Protein AF-A0A1I0Z1V3-F1 (afdb_monomer)

Sequence (328 aa):
MINKANCGGTPTQLGNVVVLRATGNGDYDKYIYKLGPVAAVQTLVIPDRASANDARLNSYIQNAAVIWIAAGDQSVYYAQWKGTLLENLIQQQIRNKNVPFGGTSAGLMMLGNFNYVGGATYSVTSAEALANPYNTYMNLQKDFWSANMPSVVLGSAPLPVLLNTVTDSHFNTRDRMGRTLAFMARNVADGWVSPAAATITNEHAIAVDEQTALLLETEPVTGDVQASIVTNPKVTGYAYFMNTVSPPMCDATSTVATKALDNSCSGTFTMTNTPVNRLTGTSIRSANLFDLSAWKATTNADTANFRSYSIDVNHRTLNSTGNGGSIY

Nearest PDB structures (foldseek):
  3en0-assembly1_B  TM=7.866E-01  e=4.097E-11  Synechocystis sp. PCC 6803
  7uqw-assembly1_A  TM=7.646E-01  e=3.213E-11  Synechocystis sp. PCC 6803
  3en0-assembly2_C-2  TM=7.755E-01  e=4.117E-10  Synechocystis sp. PCC 6803
  7uqv-assembly2_C  TM=7.593E-01  e=1.387E-09  Pseudobacteroides cellulosolvens ATCC 35603 = DSM 2933
  7uqv-assembly1_A  TM=7.298E-01  e=3.449E-09  Pseudobacteroides cellulosolvens ATCC 35603 = DSM 2933

Radius of gyration: 19.64 Å; Cα contacts (8 Å, |Δi|>4): 789; chains: 1; bounding box: 54×42×64 Å

Foldseek 3Di:
DKEDDPPPDDPPDFAEEEEEEQDDAVPCFVVVVVVDDHPGYDYDHQNAQVSLADPVVLVVLVRGLAYEYEDDQLLRLQHGNAQHPNLVSLLCCCVVVVRMYYYAASGNQQQAQKHQRFDPPDADALLRCQWPVPDPRVDMDRRRNVHPNPPPDLTDGSDPLRYLEGEHEQDVVRVNLNNQVSNQLCCCLVPSAPLDDQASRWRKYKYWHPQKDWYWYQDPPPRWIKIWMAGAAPDKIKMKIKTANDHKWADDPPPDPTHGDDPPRPTGIKGPFIKIKMFIHDNDRDPQIQGSRSRGTDPSHDPVGIDIWGWISDRSDIAIPPDVRDPD

Solvent-accessible surface area (backbone atoms only — not comparable to full-atom values): 17038 Å² total; per-residue (Å²): 60,33,40,50,50,84,74,83,71,81,77,92,64,65,41,26,38,36,36,39,30,52,65,88,75,54,78,60,32,72,56,56,57,70,77,50,92,54,65,44,56,45,60,46,73,41,69,35,53,66,60,22,51,40,75,72,51,52,69,59,57,76,57,36,49,28,43,35,31,42,60,71,60,32,37,54,51,49,71,26,32,40,71,27,54,48,47,39,52,52,47,47,37,32,73,77,64,45,35,24,40,34,17,37,52,30,24,30,18,62,51,20,12,29,24,65,32,40,42,95,89,48,72,67,44,18,69,54,24,26,48,28,55,80,41,96,43,64,36,70,46,38,56,59,56,34,45,98,52,68,92,81,58,83,53,24,30,76,44,81,79,28,42,51,15,34,31,46,48,45,21,70,91,63,52,35,64,48,27,50,55,29,49,49,37,43,43,42,45,74,65,68,34,54,55,55,71,93,46,78,55,18,39,31,35,43,33,29,21,62,70,34,36,42,40,34,37,60,41,90,85,82,63,43,36,34,34,31,36,37,21,43,81,98,44,85,26,40,37,38,43,34,40,52,69,52,72,34,26,29,57,50,83,92,76,51,78,84,40,70,33,53,91,84,53,89,39,29,44,32,38,63,66,28,43,37,39,37,40,48,29,43,74,49,91,42,69,44,34,35,30,54,64,69,71,38,76,39,96,66,36,48,71,89,44,45,48,76,33,30,38,28,38,51,83,59,39,82,48,31,72,25,79,95,46,38,85,120

pLDDT: mean 86.43, std 13.84, range [38.59, 98.56]

Mean predicted aligned error: 6.54 Å

Structure (mmCIF, N/CA/C/O backbone):
data_AF-A0A1I0Z1V3-F1
#
_entry.id   AF-A0A1I0Z1V3-F1
#
loop_
_atom_site.group_PDB
_atom_site.id
_atom_site.type_symbol
_atom_site.label_atom_id
_atom_site.label_alt_id
_atom_site.label_comp_id
_atom_site.label_asym_id
_atom_site.label_entity_id
_atom_site.label_seq_id
_atom_site.pdbx_PDB_ins_code
_atom_site.Cartn_x
_atom_site.Cartn_y
_atom_site.Cartn_z
_atom_site.occupancy
_atom_site.B_iso_or_equiv
_atom_site.auth_seq_id
_atom_site.auth_comp_id
_atom_site.auth_asym_id
_atom_site.auth_atom_id
_atom_site.pdbx_PDB_model_num
ATOM 1 N N . MET A 1 1 ? 0.145 0.059 7.896 1.00 76.69 1 MET A N 1
ATOM 2 C CA . MET A 1 1 ? -0.054 1.525 7.839 1.00 76.69 1 MET A CA 1
ATOM 3 C C . MET A 1 1 ? -1.372 1.843 8.521 1.00 76.69 1 MET A C 1
ATOM 5 O O . MET A 1 1 ? -2.281 1.028 8.407 1.00 76.69 1 MET A O 1
ATOM 9 N N . ILE A 1 2 ? -1.475 2.960 9.238 1.00 85.12 2 ILE A N 1
ATOM 10 C CA . ILE A 1 2 ? -2.717 3.411 9.882 1.00 85.12 2 ILE A CA 1
ATOM 11 C C . ILE A 1 2 ? -2.774 4.933 9.934 1.00 85.12 2 ILE A C 1
ATOM 13 O O . ILE A 1 2 ? -1.786 5.561 10.298 1.00 85.12 2 ILE A O 1
ATOM 17 N N . ASN A 1 3 ? -3.923 5.513 9.596 1.00 76.06 3 ASN A N 1
ATOM 18 C CA . ASN A 1 3 ? -4.236 6.891 9.949 1.00 76.06 3 ASN A CA 1
ATOM 19 C C . ASN A 1 3 ? -4.709 6.951 11.398 1.00 76.06 3 ASN A C 1
ATOM 21 O O . ASN A 1 3 ? -5.557 6.161 11.814 1.00 76.06 3 ASN A O 1
ATOM 25 N N . LYS A 1 4 ? -4.158 7.889 12.153 1.00 60.94 4 LYS A N 1
ATOM 26 C CA . LYS A 1 4 ? -4.524 8.181 13.526 1.00 60.94 4 LYS A CA 1
ATOM 27 C C . LYS A 1 4 ? -5.398 9.435 13.571 1.00 60.94 4 LYS A C 1
ATOM 29 O O . LYS A 1 4 ? -5.017 10.501 13.103 1.00 60.94 4 LYS A O 1
ATOM 34 N N . ALA A 1 5 ? -6.527 9.327 14.257 1.00 58.38 5 ALA A N 1
ATOM 35 C CA . ALA A 1 5 ? -7.314 10.484 14.657 1.00 58.38 5 ALA A CA 1
ATOM 36 C C . ALA A 1 5 ? -6.592 11.289 15.745 1.00 58.38 5 ALA A C 1
ATOM 38 O O . ALA A 1 5 ? -6.064 10.713 16.704 1.00 58.38 5 ALA A O 1
ATOM 39 N N . ASN A 1 6 ? -6.640 12.618 15.663 1.00 52.75 6 ASN A N 1
ATOM 40 C CA . ASN A 1 6 ? -6.290 13.474 16.794 1.00 52.75 6 ASN A CA 1
ATOM 41 C C . ASN A 1 6 ? -7.372 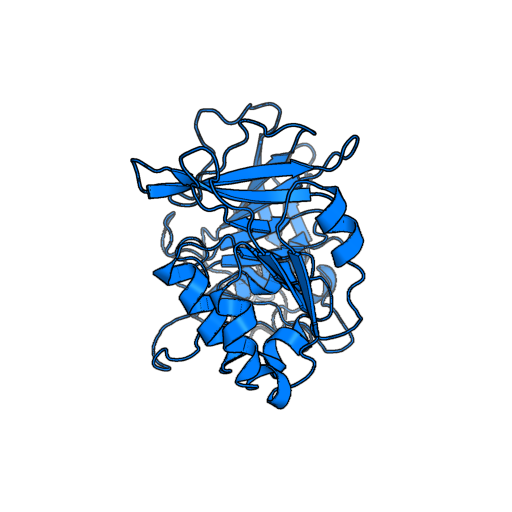13.374 17.872 1.00 52.75 6 ASN A C 1
ATOM 43 O O . ASN A 1 6 ? -8.282 14.196 17.948 1.00 52.75 6 ASN A O 1
ATOM 47 N N . CYS A 1 7 ? -7.267 12.365 18.731 1.00 46.28 7 CYS A N 1
ATOM 48 C CA . CYS A 1 7 ? -8.011 12.329 19.982 1.00 46.28 7 CYS A CA 1
ATOM 49 C C . CYS A 1 7 ? -7.360 13.327 20.952 1.00 46.28 7 CYS A C 1
ATOM 51 O O . CYS A 1 7 ? -6.519 12.954 21.767 1.00 46.28 7 CYS A O 1
ATOM 53 N N . GLY A 1 8 ? -7.683 14.615 20.818 1.00 38.59 8 GLY A N 1
ATOM 54 C CA . GLY A 1 8 ? -7.327 15.616 21.820 1.00 38.59 8 GLY A CA 1
ATOM 55 C C . GLY A 1 8 ? -8.105 15.365 23.116 1.00 38.59 8 GLY A C 1
ATOM 56 O O . GLY A 1 8 ? -9.332 15.326 23.091 1.00 38.59 8 GLY A O 1
ATOM 57 N N . GLY A 1 9 ? -7.399 15.198 24.239 1.00 46.84 9 GLY A N 1
ATOM 58 C CA . GLY A 1 9 ? -7.979 15.036 25.580 1.00 46.84 9 GLY A CA 1
ATOM 59 C C . GLY A 1 9 ? -7.825 13.636 26.190 1.00 46.84 9 GLY A C 1
ATOM 60 O O . GLY A 1 9 ? -7.466 12.671 25.518 1.00 46.84 9 GLY A O 1
ATOM 61 N N . THR A 1 10 ? -8.084 13.523 27.495 1.00 49.56 10 THR A N 1
ATOM 62 C CA . THR A 1 10 ? -8.172 12.232 28.194 1.00 49.56 10 THR A CA 1
ATOM 63 C C . THR A 1 10 ? -9.423 11.501 27.700 1.00 49.56 10 THR A C 1
ATOM 65 O O . THR A 1 10 ? -10.513 12.060 27.839 1.00 49.56 10 THR A O 1
ATOM 68 N N . PRO A 1 11 ? -9.323 10.280 27.139 1.00 55.69 11 PRO A N 1
ATOM 69 C CA . PRO A 1 11 ? -10.505 9.535 26.722 1.00 55.69 11 PRO A CA 1
ATOM 70 C C . PRO A 1 11 ? -11.423 9.321 27.929 1.00 55.69 11 PRO A C 1
ATOM 72 O O . PRO A 1 11 ? -11.042 8.661 28.893 1.00 55.69 11 PRO A O 1
ATOM 75 N N . THR A 1 12 ? -12.630 9.881 27.891 1.00 60.38 12 THR A N 1
ATOM 76 C CA . THR A 1 12 ? -13.652 9.651 28.926 1.00 60.38 12 THR A CA 1
ATOM 77 C C . THR A 1 12 ? -14.325 8.284 28.769 1.00 60.38 12 THR A C 1
ATOM 79 O O . THR A 1 12 ? -15.025 7.839 29.676 1.00 60.38 12 THR A O 1
ATOM 82 N N . GLN A 1 13 ? -14.090 7.595 27.643 1.00 71.44 13 GLN A N 1
ATOM 83 C CA . GLN A 1 13 ? -14.628 6.275 27.329 1.00 71.44 13 GLN A CA 1
ATOM 84 C C . GLN A 1 13 ? -13.652 5.475 26.450 1.00 71.44 13 GLN A C 1
ATOM 86 O O . GLN A 1 13 ? -13.013 6.025 25.551 1.00 71.44 13 GLN A O 1
ATOM 91 N N . LEU A 1 14 ? -13.541 4.167 26.706 1.00 84.31 14 LEU A N 1
ATOM 92 C CA . LEU A 1 14 ? -12.753 3.253 25.877 1.00 84.31 14 LEU A CA 1
ATOM 93 C C . LEU A 1 14 ? -13.471 2.956 24.551 1.00 84.31 14 LEU A C 1
ATOM 95 O O . LEU A 1 14 ? -14.698 2.897 24.497 1.00 84.31 14 LEU A O 1
ATOM 99 N N . GLY A 1 15 ? -12.699 2.747 23.486 1.00 87.94 15 GLY A N 1
ATOM 100 C CA . GLY A 1 15 ? -13.215 2.498 22.140 1.00 87.94 15 GLY A CA 1
ATOM 101 C C . GLY A 1 15 ? -13.226 1.021 21.736 1.00 87.94 15 GLY A C 1
ATOM 102 O O . GLY A 1 15 ? -12.457 0.223 22.275 1.00 87.94 15 GLY A O 1
ATOM 103 N N . ASN A 1 16 ? -14.068 0.661 20.762 1.00 94.00 16 ASN A N 1
ATOM 104 C CA . ASN A 1 16 ? -14.076 -0.673 20.152 1.00 94.00 16 ASN A CA 1
ATOM 105 C C . ASN A 1 16 ? -13.077 -0.747 18.992 1.00 94.00 16 ASN A C 1
ATOM 107 O O . ASN A 1 16 ? -13.099 0.110 18.106 1.00 94.00 16 ASN A O 1
ATOM 111 N N . VAL A 1 17 ? -12.250 -1.789 18.948 1.00 96.19 17 VAL A N 1
ATOM 112 C CA . VAL A 1 17 ? -11.410 -2.090 17.782 1.00 96.19 17 VAL A CA 1
ATOM 113 C C . VAL A 1 17 ? -12.114 -3.134 16.926 1.00 96.19 17 VAL A C 1
ATOM 115 O O . VAL A 1 17 ? -12.390 -4.237 17.395 1.00 96.19 17 VAL A O 1
ATOM 118 N N . VAL A 1 18 ? -12.388 -2.799 15.667 1.00 97.81 18 VAL A N 1
ATOM 119 C CA . VAL A 1 18 ? -12.975 -3.731 14.702 1.00 97.81 18 VAL A CA 1
ATOM 120 C C . VAL A 1 18 ? -11.901 -4.196 13.727 1.00 97.81 18 VAL A C 1
ATOM 122 O O . VAL A 1 18 ? -11.302 -3.391 13.013 1.00 97.81 18 VAL A O 1
ATOM 125 N N . VAL A 1 19 ? -11.673 -5.506 13.687 1.00 98.12 19 VAL A N 1
ATOM 126 C CA . VAL A 1 19 ? -10.753 -6.154 12.749 1.00 98.12 19 VAL A CA 1
ATOM 127 C C . VAL A 1 19 ? -11.562 -6.771 11.614 1.00 98.12 19 VAL A C 1
ATOM 129 O O . VAL A 1 19 ? -12.449 -7.586 11.845 1.00 98.12 19 VAL A O 1
ATOM 132 N N . LEU A 1 20 ? -11.254 -6.403 10.376 1.00 98.38 20 LEU A N 1
ATOM 133 C CA . LEU A 1 20 ? -11.912 -6.902 9.174 1.00 98.38 20 LEU A CA 1
ATOM 134 C C . LEU A 1 20 ? -11.030 -7.941 8.491 1.00 98.38 20 LEU A C 1
ATOM 136 O O . LEU A 1 20 ? -9.841 -7.701 8.256 1.00 98.38 20 LEU A O 1
ATOM 140 N N . ARG A 1 21 ? -11.616 -9.092 8.158 1.00 97.06 21 ARG A N 1
ATOM 141 C CA . ARG A 1 21 ? -10.940 -10.201 7.473 1.00 97.06 21 ARG A CA 1
ATOM 142 C C . ARG A 1 21 ? -11.878 -10.839 6.464 1.00 97.06 21 ARG A C 1
ATOM 144 O O . ARG A 1 21 ? -13.079 -10.853 6.682 1.00 97.06 21 ARG A O 1
ATOM 151 N N . ALA A 1 22 ? -11.342 -11.422 5.401 1.00 95.00 22 ALA A N 1
ATOM 152 C CA . ALA A 1 22 ? -12.128 -12.225 4.461 1.00 95.00 22 ALA A CA 1
ATOM 153 C C . ALA A 1 22 ? -12.116 -13.705 4.852 1.00 95.00 22 ALA A C 1
ATOM 155 O O . ALA A 1 22 ? -13.067 -14.433 4.604 1.00 95.00 22 ALA A O 1
ATOM 156 N N . THR A 1 23 ? -11.041 -14.152 5.496 1.00 91.50 23 THR A N 1
ATOM 157 C CA . THR A 1 23 ? -10.845 -15.538 5.916 1.00 91.50 23 THR A CA 1
ATOM 158 C C . THR A 1 23 ? -10.225 -15.595 7.311 1.00 91.50 23 THR A C 1
ATOM 160 O O . THR A 1 23 ? -9.749 -14.589 7.852 1.00 91.50 23 THR A O 1
ATOM 163 N N . GLY A 1 24 ? -10.216 -16.792 7.896 1.00 90.25 24 GLY A N 1
ATOM 164 C CA . GLY A 1 24 ? -9.670 -17.037 9.227 1.00 90.25 24 GLY A CA 1
ATOM 165 C C . GLY A 1 24 ? -10.687 -16.773 10.336 1.00 90.25 24 GLY A C 1
ATOM 166 O O . GLY A 1 24 ? -11.872 -17.058 10.190 1.00 90.25 24 GLY A O 1
ATOM 167 N N . ASN A 1 25 ? -10.197 -16.280 11.470 1.00 90.81 25 ASN A N 1
ATOM 168 C CA . ASN A 1 25 ? -10.923 -16.163 12.736 1.00 90.81 25 ASN A CA 1
ATOM 169 C C . ASN A 1 25 ? -10.456 -14.905 13.521 1.00 90.81 25 ASN A C 1
ATOM 171 O O . ASN A 1 25 ? -9.695 -14.074 13.006 1.00 90.81 25 ASN A O 1
ATOM 175 N N . GLY A 1 26 ? -10.860 -14.803 14.791 1.00 90.56 26 GLY A N 1
ATOM 176 C CA . GLY A 1 26 ? -10.499 -13.724 15.719 1.00 90.56 26 GLY A CA 1
ATOM 177 C C . GLY A 1 26 ? -9.099 -13.781 16.344 1.00 90.56 26 GLY A C 1
ATOM 178 O O . GLY A 1 26 ? -8.918 -13.275 17.447 1.00 90.56 26 GLY A O 1
ATOM 179 N N . ASP A 1 27 ? -8.092 -14.373 15.690 1.00 90.25 27 ASP A N 1
ATOM 180 C CA . ASP A 1 27 ? -6.735 -14.512 16.260 1.00 90.25 27 ASP A CA 1
ATOM 181 C C . ASP A 1 27 ? -6.078 -13.174 16.673 1.00 90.25 27 ASP A C 1
ATOM 183 O O . ASP A 1 27 ? -5.215 -13.146 17.554 1.00 90.25 27 ASP A O 1
ATOM 187 N N . TYR A 1 28 ? -6.497 -12.050 16.077 1.00 88.94 28 TYR A N 1
ATOM 188 C CA . TYR A 1 28 ? -6.025 -10.715 16.459 1.00 88.94 28 TYR A CA 1
ATOM 189 C C . TYR A 1 28 ? -6.580 -10.249 17.811 1.00 88.94 28 TYR A C 1
ATOM 191 O O . TYR A 1 28 ? -5.913 -9.475 18.501 1.00 88.94 28 TYR A O 1
ATOM 199 N N . ASP A 1 29 ? -7.764 -10.718 18.212 1.00 93.94 29 ASP A N 1
ATOM 200 C CA . ASP A 1 29 ? -8.558 -10.106 19.280 1.00 93.94 29 ASP A CA 1
ATOM 201 C C . ASP A 1 29 ? -7.812 -10.148 20.617 1.00 93.94 29 ASP A C 1
ATOM 203 O O . ASP A 1 29 ? -7.601 -9.121 21.264 1.00 93.94 29 ASP A O 1
ATOM 207 N N . LYS A 1 30 ? -7.302 -11.330 20.989 1.00 94.25 30 LYS A N 1
ATOM 208 C CA . LYS A 1 30 ? -6.541 -11.529 22.233 1.00 94.25 30 LYS A CA 1
ATOM 209 C C . LYS A 1 30 ? -5.232 -10.745 22.253 1.00 94.25 30 LYS A C 1
ATOM 211 O O . LYS A 1 30 ? -4.788 -10.341 23.326 1.00 94.25 30 LYS A O 1
ATOM 216 N N . TYR A 1 31 ? -4.579 -10.591 21.104 1.00 92.31 31 TYR A N 1
ATOM 217 C CA . TYR A 1 31 ? -3.335 -9.836 21.009 1.00 92.31 31 TYR A CA 1
ATOM 218 C C . TYR A 1 31 ? -3.603 -8.340 21.182 1.00 92.31 31 TYR A C 1
ATOM 220 O O . TYR A 1 31 ? -3.023 -7.729 22.075 1.00 92.31 31 TYR A O 1
ATOM 228 N N . ILE A 1 32 ? -4.535 -7.777 20.407 1.00 92.25 32 ILE A N 1
ATOM 229 C CA . ILE A 1 32 ? -4.885 -6.350 20.451 1.00 92.25 32 ILE A CA 1
ATOM 230 C C . ILE A 1 32 ? -5.406 -5.959 21.835 1.00 92.25 32 ILE A C 1
ATOM 232 O O . ILE A 1 32 ? -4.972 -4.947 22.379 1.00 92.25 32 ILE A O 1
ATOM 236 N N . TYR A 1 33 ? -6.263 -6.783 22.444 1.00 91.44 33 TYR A N 1
ATOM 237 C CA . TYR A 1 33 ? -6.816 -6.513 23.775 1.00 91.44 33 TYR A CA 1
ATOM 238 C C . TYR A 1 33 ? -5.732 -6.389 24.862 1.00 91.44 33 TYR A C 1
ATOM 240 O O . TYR A 1 33 ? -5.934 -5.733 25.878 1.00 91.44 33 TYR A O 1
ATOM 248 N N . LYS A 1 34 ? -4.554 -6.995 24.657 1.00 93.25 34 LYS A N 1
ATOM 249 C CA . LYS A 1 34 ? -3.416 -6.900 25.585 1.00 93.25 34 LYS A CA 1
ATOM 250 C C . LYS A 1 34 ? -2.524 -5.679 25.354 1.00 93.25 34 LYS A C 1
ATOM 252 O O . LYS A 1 34 ? -1.686 -5.403 26.207 1.00 93.25 34 LYS A O 1
ATOM 257 N N . LEU A 1 35 ? -2.653 -4.982 24.223 1.00 87.69 35 LEU A N 1
ATOM 258 C CA . LEU A 1 35 ? -1.788 -3.845 23.883 1.00 87.69 35 LEU A CA 1
ATOM 259 C C . LEU A 1 35 ? -2.136 -2.575 24.665 1.00 87.69 35 LEU A C 1
ATOM 261 O O . LEU A 1 35 ? -1.286 -1.699 24.810 1.00 87.69 35 LEU A O 1
ATOM 265 N N . GLY A 1 36 ? -3.367 -2.458 25.158 1.00 85.50 36 GLY A N 1
ATOM 266 C CA . GLY A 1 36 ? -3.818 -1.291 25.902 1.00 85.50 36 GLY A CA 1
ATOM 267 C C . GLY A 1 36 ? -5.311 -1.337 26.216 1.00 85.50 36 GLY A C 1
ATOM 268 O O . GLY A 1 36 ? -6.006 -2.257 25.784 1.00 85.50 36 GLY A O 1
ATOM 269 N N . PRO A 1 37 ? -5.816 -0.354 26.978 1.00 87.31 37 PRO A N 1
ATOM 270 C CA . PRO A 1 37 ? -7.212 -0.325 27.381 1.00 87.31 37 PRO A CA 1
ATOM 271 C C . PRO A 1 37 ? -8.113 -0.043 26.170 1.00 87.31 37 PRO A C 1
ATOM 273 O O . PRO A 1 37 ? -8.042 1.016 25.547 1.00 87.31 37 PRO A O 1
ATOM 276 N N . VAL A 1 38 ? -8.979 -1.001 25.855 1.00 90.69 38 VAL A N 1
ATOM 277 C CA . VAL A 1 38 ? -10.021 -0.928 24.821 1.00 90.69 38 VAL A CA 1
ATOM 278 C C . VAL A 1 38 ? -11.335 -1.427 25.420 1.00 90.69 38 VAL A C 1
ATOM 280 O O . VAL A 1 38 ? -11.317 -2.216 26.362 1.00 90.69 38 VAL A O 1
ATOM 283 N N . ALA A 1 39 ? -12.477 -0.970 24.903 1.00 92.81 39 ALA A N 1
ATOM 284 C CA . ALA A 1 39 ? -13.780 -1.441 25.381 1.00 92.81 39 ALA A CA 1
ATOM 285 C C . ALA A 1 39 ? -14.043 -2.878 24.916 1.00 92.81 39 ALA A C 1
ATOM 287 O O . ALA A 1 39 ? -14.490 -3.720 25.689 1.00 92.81 39 ALA A O 1
ATOM 288 N N . ALA A 1 40 ? -13.725 -3.154 23.651 1.00 93.62 40 ALA A N 1
ATOM 289 C CA . ALA A 1 40 ? -13.800 -4.473 23.048 1.00 93.62 40 ALA A CA 1
ATOM 290 C C . ALA A 1 40 ? -12.864 -4.559 21.838 1.00 93.62 40 ALA A C 1
ATOM 292 O O . ALA A 1 40 ? -12.518 -3.545 21.224 1.00 93.62 40 ALA A O 1
ATOM 293 N N . VAL A 1 41 ? -12.506 -5.786 21.465 1.00 96.06 41 VAL A N 1
ATOM 294 C CA . VAL A 1 41 ? -11.952 -6.102 20.146 1.00 96.06 41 VAL A CA 1
ATOM 295 C C . VAL A 1 41 ? -12.868 -7.126 19.503 1.00 96.06 41 VAL A C 1
ATOM 297 O O . VAL A 1 41 ? -13.209 -8.119 20.141 1.00 96.06 41 VAL A O 1
ATOM 300 N N . GLN A 1 42 ? -13.280 -6.869 18.267 1.00 95.44 42 GLN A N 1
ATOM 301 C CA . GLN A 1 42 ? -14.155 -7.759 17.518 1.00 95.44 42 GLN A CA 1
ATOM 302 C C . GLN A 1 42 ? -13.593 -7.971 16.120 1.00 95.44 42 GLN A C 1
ATOM 304 O O . GLN A 1 42 ? -13.504 -7.030 15.328 1.00 95.44 42 GLN A O 1
ATOM 309 N N . THR A 1 43 ? -13.298 -9.221 15.785 1.00 97.62 43 THR A N 1
ATOM 310 C CA . THR A 1 43 ? -13.074 -9.605 14.394 1.00 97.62 43 THR A CA 1
ATOM 311 C C . THR A 1 43 ? -14.399 -9.879 13.679 1.00 97.62 43 THR A C 1
ATOM 313 O O . THR A 1 43 ? -15.246 -10.618 14.184 1.00 97.62 43 THR A O 1
ATOM 316 N N . LEU A 1 44 ? -14.558 -9.313 12.481 1.00 97.88 44 LEU A N 1
ATOM 317 C CA . LEU A 1 44 ? -15.613 -9.625 11.520 1.00 97.88 44 LEU A CA 1
ATOM 318 C C . LEU A 1 44 ? -14.990 -10.368 10.333 1.00 97.88 44 LEU A C 1
ATOM 320 O O . LEU A 1 44 ? -14.112 -9.833 9.650 1.00 97.88 44 LEU A O 1
ATOM 324 N N . VAL A 1 45 ? -15.446 -11.599 10.093 1.00 97.56 45 VAL A N 1
ATOM 325 C CA . VAL A 1 45 ? -15.046 -12.403 8.929 1.00 97.56 45 VAL A CA 1
ATOM 326 C C . VAL A 1 45 ? -16.109 -12.245 7.846 1.00 97.56 45 VAL A C 1
ATOM 328 O O . VAL A 1 45 ? -17.264 -12.607 8.051 1.00 97.56 45 VAL A O 1
ATOM 331 N N . ILE A 1 46 ? -15.713 -11.672 6.715 1.00 98.00 46 ILE A N 1
ATOM 332 C CA . ILE A 1 46 ? -16.583 -11.216 5.630 1.00 98.00 46 ILE A CA 1
ATOM 333 C C . ILE A 1 46 ? -16.076 -11.842 4.319 1.00 98.00 46 ILE A C 1
ATOM 335 O O . ILE A 1 46 ? -15.347 -11.189 3.564 1.00 98.00 46 ILE A O 1
ATOM 339 N N . PRO A 1 47 ? -16.367 -13.135 4.086 1.00 96.81 47 PRO A N 1
ATOM 340 C CA . PRO A 1 47 ? -15.775 -13.906 2.993 1.00 96.81 47 PRO A CA 1
ATOM 341 C C . PRO A 1 47 ? -16.383 -13.621 1.621 1.00 96.81 47 PRO A C 1
ATOM 343 O O . PRO A 1 47 ? -15.788 -13.994 0.613 1.00 96.81 47 PRO A O 1
ATOM 346 N N . ASP A 1 48 ? -17.564 -13.007 1.563 1.00 98.00 48 ASP A N 1
ATOM 347 C CA . ASP A 1 48 ? -18.339 -12.894 0.331 1.00 98.00 48 ASP A CA 1
ATOM 348 C C . ASP A 1 48 ? -19.152 -11.594 0.250 1.00 98.00 48 ASP A C 1
ATOM 350 O O . ASP A 1 48 ? -19.328 -10.860 1.226 1.00 98.00 48 ASP A O 1
ATOM 354 N N . ARG A 1 49 ? -19.683 -11.299 -0.941 1.00 97.75 49 ARG A N 1
ATOM 355 C CA . ARG A 1 49 ? -20.536 -10.121 -1.159 1.00 97.75 49 ARG A CA 1
ATOM 356 C C . ARG A 1 49 ? -21.808 -10.119 -0.308 1.00 97.75 49 ARG A C 1
ATOM 358 O O . ARG A 1 49 ? -22.328 -9.039 -0.035 1.00 97.75 49 ARG A O 1
ATOM 365 N N . ALA A 1 50 ? -22.347 -11.281 0.067 1.00 98.44 50 ALA A N 1
ATOM 366 C CA . ALA A 1 50 ? -23.579 -11.358 0.851 1.00 98.44 50 ALA A CA 1
ATOM 367 C C . ALA A 1 50 ? -23.333 -10.862 2.282 1.00 98.44 50 ALA A C 1
ATOM 369 O O . ALA A 1 50 ? -24.009 -9.946 2.745 1.00 98.44 50 ALA A O 1
ATOM 370 N N . SER A 1 51 ? -22.297 -11.388 2.934 1.00 98.12 51 SER A N 1
ATOM 371 C CA . SER A 1 51 ? -21.816 -10.931 4.238 1.00 98.12 51 SER A CA 1
ATOM 372 C C . SER A 1 51 ? -21.341 -9.477 4.206 1.00 98.12 51 SER A C 1
ATOM 374 O O . SER A 1 51 ? -21.633 -8.733 5.137 1.00 98.12 51 SER A O 1
ATOM 376 N N . ALA A 1 52 ? -20.699 -9.023 3.122 1.00 98.19 52 ALA A N 1
ATOM 377 C CA . ALA A 1 52 ? -20.295 -7.622 2.953 1.00 98.19 52 ALA A CA 1
ATOM 378 C C . ALA A 1 52 ? -21.480 -6.645 2.782 1.00 98.19 52 ALA A C 1
ATOM 380 O O . ALA A 1 52 ? -21.310 -5.435 2.936 1.00 98.19 52 ALA A O 1
ATOM 381 N N . ASN A 1 53 ? -22.680 -7.155 2.487 1.00 98.25 53 ASN A N 1
ATOM 382 C CA . ASN A 1 53 ? -23.928 -6.388 2.418 1.00 98.25 53 ASN A CA 1
ATOM 383 C C . ASN A 1 53 ? -24.881 -6.659 3.591 1.00 98.25 53 ASN A C 1
ATOM 385 O O . ASN A 1 53 ? -26.014 -6.177 3.587 1.00 98.25 53 ASN A O 1
ATOM 389 N N . ASP A 1 54 ? -24.444 -7.404 4.606 1.00 98.31 54 ASP A N 1
ATOM 390 C CA . ASP A 1 54 ? -25.271 -7.697 5.768 1.00 98.31 54 ASP A CA 1
ATOM 391 C C . ASP A 1 54 ? -25.518 -6.425 6.593 1.00 98.31 54 ASP A C 1
ATOM 393 O O . ASP A 1 54 ? -24.586 -5.773 7.072 1.00 98.31 54 ASP A O 1
ATOM 397 N N . ALA A 1 55 ? -26.791 -6.084 6.806 1.00 97.69 55 ALA A N 1
ATOM 398 C CA . ALA A 1 55 ? -27.196 -4.899 7.560 1.00 97.69 55 ALA A CA 1
ATOM 399 C C . ALA A 1 55 ? -26.667 -4.887 9.007 1.00 97.69 55 ALA A C 1
ATOM 401 O O . ALA A 1 55 ? -26.495 -3.814 9.591 1.00 97.69 55 ALA A O 1
ATOM 402 N N . ARG A 1 56 ? -26.351 -6.056 9.584 1.00 96.19 56 ARG A N 1
ATOM 403 C CA . ARG A 1 56 ? -25.748 -6.173 10.920 1.00 96.19 56 ARG A CA 1
ATOM 404 C C . ARG A 1 56 ? -24.365 -5.532 10.997 1.00 96.19 56 ARG A C 1
ATOM 406 O O . ARG A 1 56 ? -23.976 -5.105 12.077 1.00 96.19 56 ARG A O 1
ATOM 413 N N . LEU A 1 57 ? -23.641 -5.389 9.881 1.00 96.94 57 LEU A N 1
ATOM 414 C CA . LEU A 1 57 ? -22.353 -4.685 9.856 1.00 96.94 57 LEU A CA 1
ATOM 415 C C . LEU A 1 57 ? -22.472 -3.242 10.353 1.00 96.94 57 LEU A C 1
ATOM 417 O O . LEU A 1 57 ? -21.536 -2.726 10.961 1.00 96.94 57 LEU A O 1
ATOM 421 N N . ASN A 1 58 ? -23.627 -2.603 10.146 1.00 94.75 58 ASN A N 1
ATOM 422 C CA . ASN A 1 58 ? -23.843 -1.217 10.533 1.00 94.75 58 ASN A CA 1
ATOM 423 C C . ASN A 1 58 ? -23.566 -0.974 12.023 1.00 94.75 58 ASN A C 1
ATOM 425 O O . ASN A 1 58 ? -22.835 -0.046 12.363 1.00 94.75 58 ASN A O 1
ATOM 429 N N . SER A 1 59 ? -24.092 -1.822 12.913 1.00 92.81 59 SER A N 1
ATOM 430 C CA . SER A 1 59 ? -23.906 -1.641 14.357 1.00 92.81 59 SER A CA 1
ATOM 431 C C . SER A 1 59 ? -22.456 -1.846 14.788 1.00 92.81 59 SER A C 1
ATOM 433 O O . SER A 1 59 ? -21.994 -1.155 15.692 1.00 92.81 59 SER A O 1
ATOM 435 N N . TYR A 1 60 ? -21.714 -2.751 14.148 1.00 94.50 60 TYR A N 1
ATOM 436 C CA . TYR A 1 60 ? -20.302 -2.957 14.468 1.00 94.50 60 TYR A CA 1
ATOM 437 C C . TYR A 1 60 ? -19.442 -1.793 13.972 1.00 94.50 60 TYR A C 1
ATOM 439 O O . TYR A 1 60 ? -18.656 -1.237 14.736 1.00 94.50 60 TYR A O 1
ATOM 447 N N . ILE A 1 61 ? -19.615 -1.393 12.710 1.00 95.62 61 ILE A N 1
ATOM 448 C CA . ILE A 1 61 ? -18.764 -0.384 12.075 1.00 95.62 61 ILE A CA 1
ATOM 449 C C . ILE A 1 61 ? -19.061 1.020 12.609 1.00 95.62 61 ILE A C 1
ATOM 451 O O . ILE A 1 61 ? -18.129 1.769 12.880 1.00 95.62 61 ILE A O 1
ATOM 455 N N . GLN A 1 62 ? -20.328 1.386 12.836 1.00 92.06 62 GLN A N 1
ATOM 456 C CA . GLN A 1 62 ? -20.668 2.721 13.348 1.00 92.06 62 GLN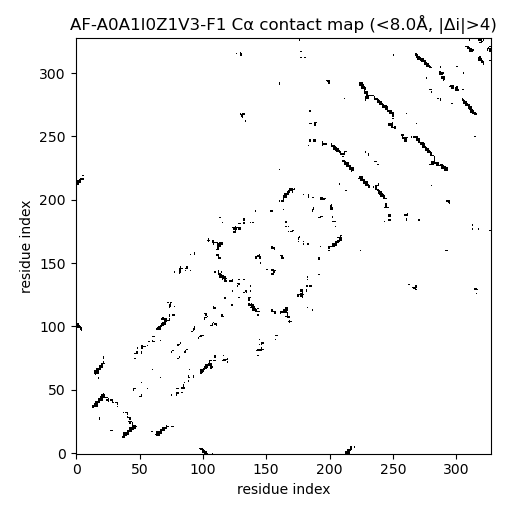 A CA 1
ATOM 457 C C . GLN A 1 62 ? -20.189 2.986 14.782 1.00 92.06 62 GLN A C 1
ATOM 459 O O . GLN A 1 62 ? -20.041 4.152 15.159 1.00 92.06 62 GLN A O 1
ATOM 464 N N . ASN A 1 63 ? -19.954 1.923 15.558 1.00 91.31 63 ASN A N 1
ATOM 465 C CA . ASN A 1 63 ? -19.451 1.976 16.931 1.00 91.31 63 ASN A CA 1
ATOM 466 C C . ASN A 1 63 ? -17.941 1.694 17.025 1.00 91.31 63 ASN A C 1
ATOM 468 O O . ASN A 1 63 ? -17.412 1.553 18.133 1.00 91.31 63 ASN A O 1
ATOM 472 N N . ALA A 1 64 ? -17.249 1.571 15.890 1.00 94.44 64 ALA A N 1
ATOM 473 C CA . ALA A 1 64 ? -15.813 1.357 15.859 1.00 94.44 64 ALA A CA 1
ATOM 474 C C . ALA A 1 64 ? -15.075 2.646 16.244 1.00 94.44 64 ALA A C 1
ATOM 476 O O . ALA A 1 64 ? -15.312 3.712 15.680 1.00 94.44 64 ALA A O 1
ATOM 477 N N . ALA A 1 65 ? -14.142 2.526 17.184 1.00 93.25 65 ALA A N 1
ATOM 478 C CA . ALA A 1 65 ? -13.163 3.563 17.489 1.00 93.25 65 ALA A CA 1
ATOM 479 C C . ALA A 1 65 ? -11.858 3.373 16.708 1.00 93.25 65 ALA A C 1
ATOM 481 O O . ALA A 1 65 ? -11.075 4.306 16.616 1.00 93.25 65 ALA A O 1
ATOM 482 N N . VAL A 1 66 ? -11.613 2.176 16.166 1.00 94.50 66 VAL A N 1
ATOM 483 C CA . VAL A 1 66 ? -10.539 1.870 15.212 1.00 94.50 66 VAL A CA 1
ATOM 484 C C . VAL A 1 66 ? -11.053 0.800 14.255 1.00 94.50 66 VAL A C 1
ATOM 486 O O . VAL A 1 66 ? -11.672 -0.170 14.697 1.00 94.50 66 VAL A O 1
ATOM 489 N N . ILE A 1 67 ? -10.762 0.945 12.964 1.00 97.31 67 ILE A N 1
ATOM 490 C CA . ILE A 1 67 ? -11.028 -0.077 11.947 1.00 97.31 67 ILE A CA 1
ATOM 491 C C . ILE A 1 67 ? -9.694 -0.563 11.378 1.00 97.31 67 ILE A C 1
ATOM 493 O O . ILE A 1 67 ? -8.857 0.230 10.948 1.00 97.31 67 ILE A O 1
ATOM 497 N N . TRP A 1 68 ? -9.492 -1.878 11.357 1.00 97.44 68 TRP A N 1
ATOM 498 C CA . TRP A 1 68 ? -8.250 -2.494 10.902 1.00 97.44 68 TRP A CA 1
ATOM 499 C C . TRP A 1 68 ? -8.499 -3.602 9.881 1.00 97.44 68 TRP A C 1
ATOM 501 O O . TRP A 1 68 ? -9.159 -4.588 10.197 1.00 97.44 68 TRP A O 1
ATOM 511 N N . ILE A 1 69 ? -7.930 -3.492 8.680 1.00 98.06 69 ILE A N 1
ATOM 512 C CA . ILE A 1 69 ? -7.969 -4.554 7.667 1.00 98.06 69 ILE A CA 1
ATOM 513 C C . ILE A 1 69 ? -6.773 -5.489 7.866 1.00 98.06 69 ILE A C 1
ATOM 515 O O . ILE A 1 69 ? -5.609 -5.098 7.728 1.00 98.06 69 ILE A O 1
ATOM 519 N N . ALA A 1 70 ? -7.050 -6.746 8.198 1.00 97.50 70 ALA A N 1
ATOM 520 C CA . ALA A 1 70 ? -6.010 -7.727 8.475 1.00 97.50 70 ALA A CA 1
ATOM 521 C C . ALA A 1 70 ? -5.265 -8.197 7.212 1.00 97.50 70 ALA A C 1
ATOM 523 O O . ALA A 1 70 ? -5.650 -7.918 6.074 1.00 97.50 70 ALA A O 1
ATOM 524 N N . ALA A 1 71 ? -4.212 -8.988 7.428 1.00 95.19 71 ALA A N 1
ATOM 525 C CA . ALA A 1 71 ? -3.569 -9.753 6.365 1.00 95.19 71 ALA A CA 1
ATOM 526 C C . ALA A 1 71 ? -4.524 -10.814 5.783 1.00 95.19 71 ALA A C 1
ATOM 528 O O . ALA A 1 71 ? -5.490 -11.222 6.430 1.00 95.19 71 ALA A O 1
ATOM 529 N N . GLY A 1 72 ? -4.228 -11.281 4.573 1.00 93.25 72 GLY A N 1
ATOM 530 C CA . GLY A 1 72 ? -5.061 -12.225 3.838 1.00 93.25 72 GLY A CA 1
ATOM 531 C C . GLY A 1 72 ? -4.723 -12.191 2.354 1.00 93.25 72 GLY A C 1
ATOM 532 O O . GLY A 1 72 ? -3.561 -12.014 1.994 1.00 93.25 72 GLY A O 1
ATOM 533 N N . ASP A 1 73 ? -5.752 -12.317 1.524 1.00 93.00 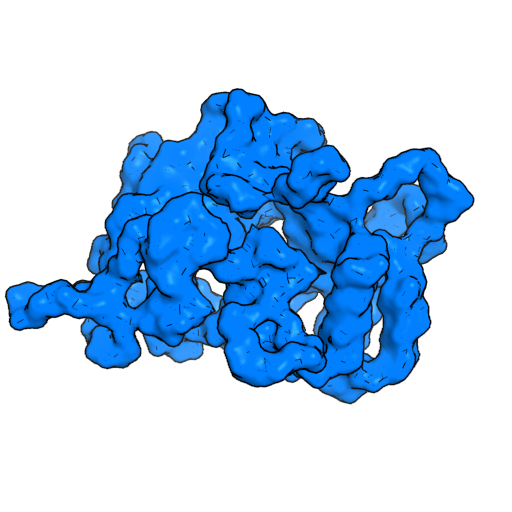73 ASP A N 1
ATOM 534 C CA . ASP A 1 73 ? -5.668 -12.192 0.072 1.00 93.00 73 ASP A CA 1
ATOM 535 C C . ASP A 1 73 ? -6.412 -10.928 -0.379 1.00 93.00 73 ASP A C 1
ATOM 537 O O . ASP A 1 73 ? -7.633 -10.812 -0.232 1.00 93.00 73 ASP A O 1
ATOM 541 N N . GLN A 1 74 ? -5.667 -9.965 -0.919 1.00 93.69 74 GLN A N 1
ATOM 542 C CA . GLN A 1 74 ? -6.222 -8.699 -1.384 1.00 93.69 74 GLN A CA 1
ATOM 543 C C . GLN A 1 74 ? -7.134 -8.847 -2.615 1.00 93.69 74 GLN A C 1
ATOM 545 O O . GLN A 1 74 ? -7.993 -7.989 -2.824 1.00 93.69 74 GLN A O 1
ATOM 550 N N . SER A 1 75 ? -7.029 -9.942 -3.382 1.00 94.62 75 SER A N 1
ATOM 551 C CA . SER A 1 75 ? -7.965 -10.244 -4.473 1.00 94.62 75 SER A CA 1
ATOM 552 C C . SER A 1 75 ? -9.376 -10.505 -3.940 1.00 94.62 75 SER A C 1
ATOM 554 O O . SER A 1 75 ? -10.361 -10.049 -4.527 1.00 94.62 75 SER A O 1
ATOM 556 N N . VAL A 1 76 ? -9.480 -11.152 -2.773 1.00 95.12 76 VAL A N 1
ATOM 557 C CA . VAL A 1 76 ? -10.756 -11.412 -2.099 1.00 95.12 76 VAL A CA 1
ATOM 558 C C . VAL A 1 76 ? -11.320 -10.126 -1.511 1.00 95.12 76 VAL A C 1
ATOM 560 O O . VAL A 1 76 ? -12.502 -9.852 -1.710 1.00 95.12 76 VAL A O 1
ATOM 563 N N . TYR A 1 77 ? -10.494 -9.298 -0.857 1.00 96.50 77 TYR A N 1
ATOM 564 C CA . TYR A 1 77 ? -10.935 -7.979 -0.385 1.00 96.50 77 TYR A CA 1
ATOM 565 C C . TYR A 1 77 ? -11.534 -7.172 -1.528 1.00 96.50 77 TYR A C 1
ATOM 567 O O . TYR A 1 77 ? -12.683 -6.744 -1.436 1.00 96.50 77 TYR A O 1
ATOM 575 N N . TYR A 1 78 ? -10.805 -7.054 -2.638 1.00 96.06 78 TYR A N 1
ATOM 576 C CA . TYR A 1 78 ? -11.276 -6.331 -3.807 1.00 96.06 78 TYR A CA 1
ATOM 577 C C . TYR A 1 78 ? -12.584 -6.901 -4.375 1.00 96.06 78 TYR A C 1
ATOM 579 O O . TYR A 1 78 ? -13.562 -6.168 -4.524 1.00 96.06 78 TYR A O 1
ATOM 587 N N . ALA A 1 79 ? -12.634 -8.205 -4.657 1.00 95.38 79 ALA A N 1
ATOM 588 C CA . ALA A 1 79 ? -13.788 -8.829 -5.301 1.00 95.38 79 ALA A CA 1
ATOM 589 C C . ALA A 1 79 ? -15.057 -8.804 -4.430 1.00 95.38 79 ALA A C 1
ATOM 591 O O . ALA A 1 79 ? -16.168 -8.615 -4.938 1.00 95.38 79 ALA A O 1
ATOM 592 N N . GLN A 1 80 ? -14.902 -9.004 -3.119 1.00 97.12 80 GLN A N 1
ATOM 593 C CA . GLN A 1 80 ? -16.032 -9.217 -2.219 1.00 97.12 80 GLN A CA 1
ATOM 594 C C . GLN A 1 80 ? -16.504 -7.936 -1.535 1.00 97.12 80 GLN A C 1
ATOM 596 O O . GLN A 1 80 ? -17.689 -7.834 -1.231 1.00 97.12 80 GLN A O 1
ATOM 601 N N . TRP A 1 81 ? -15.624 -6.956 -1.298 1.00 97.50 81 TRP A N 1
ATOM 602 C CA . TRP A 1 81 ? -15.976 -5.762 -0.520 1.00 97.50 81 TRP A CA 1
ATOM 603 C C . TRP A 1 81 ? -16.232 -4.525 -1.380 1.00 97.50 81 TRP A C 1
ATOM 605 O O . TRP A 1 81 ? -17.036 -3.686 -0.975 1.00 97.50 81 TRP A O 1
ATOM 615 N N . LYS A 1 82 ? -15.638 -4.415 -2.576 1.00 95.31 82 LYS A N 1
ATOM 616 C CA . LYS A 1 82 ? -15.872 -3.266 -3.464 1.00 95.31 82 LYS A CA 1
ATOM 617 C C . LYS A 1 82 ? -17.354 -3.124 -3.830 1.00 95.31 82 LYS A C 1
ATOM 619 O O . LYS A 1 82 ? -18.013 -4.092 -4.228 1.00 95.31 82 LYS A O 1
ATOM 624 N N . GLY A 1 83 ? -17.872 -1.905 -3.759 1.00 93.31 83 GLY A N 1
ATOM 625 C CA . GLY A 1 83 ? -19.246 -1.538 -4.073 1.00 93.31 83 GLY A CA 1
ATOM 626 C C . GLY A 1 83 ? -20.268 -2.188 -3.142 1.00 93.31 83 GLY A C 1
ATOM 627 O O . GLY A 1 83 ? -21.361 -2.523 -3.595 1.00 93.31 83 GLY A O 1
ATOM 628 N N . THR A 1 84 ? -19.908 -2.458 -1.885 1.00 96.75 84 THR A N 1
ATOM 629 C CA . THR A 1 84 ? -20.812 -3.062 -0.889 1.00 96.75 84 THR A CA 1
ATOM 630 C C . THR A 1 84 ? -21.125 -2.108 0.260 1.00 96.75 84 THR A C 1
ATOM 632 O O . THR A 1 84 ? -20.490 -1.061 0.421 1.00 96.75 84 THR A O 1
ATOM 635 N N . LEU A 1 85 ? -22.101 -2.486 1.091 1.00 96.88 85 LEU A N 1
ATOM 636 C CA . LEU A 1 85 ? -22.420 -1.783 2.332 1.00 96.88 85 LEU A CA 1
ATOM 637 C C . LEU A 1 85 ? -21.190 -1.635 3.236 1.00 96.88 85 LEU A C 1
ATOM 639 O O . LEU A 1 85 ? -20.988 -0.556 3.786 1.00 96.88 85 LEU A O 1
ATOM 643 N N . LEU A 1 86 ? -20.365 -2.680 3.372 1.00 97.75 86 LEU A N 1
ATOM 644 C CA . LEU A 1 86 ? -19.150 -2.645 4.186 1.00 97.75 86 LEU A CA 1
ATOM 645 C C . LEU A 1 86 ? -18.237 -1.479 3.794 1.00 97.75 86 LEU A C 1
ATOM 647 O O . LEU A 1 86 ? -17.855 -0.682 4.649 1.00 97.75 86 LEU A O 1
ATOM 651 N N . GLU A 1 87 ? -17.903 -1.373 2.508 1.00 96.38 87 GLU A N 1
ATOM 652 C CA . GLU A 1 87 ? -17.015 -0.326 2.004 1.00 96.38 87 GLU A CA 1
ATOM 653 C C . GLU A 1 87 ? -17.595 1.066 2.286 1.00 96.38 87 GLU A C 1
ATOM 655 O O . GLU A 1 87 ? -16.903 1.933 2.820 1.00 96.38 87 GLU A O 1
ATOM 660 N N . ASN A 1 88 ? -18.890 1.258 2.019 1.00 94.50 88 ASN A N 1
ATOM 661 C CA . ASN A 1 88 ? -19.582 2.513 2.303 1.00 94.50 88 ASN A CA 1
ATOM 662 C C . ASN A 1 88 ? -19.548 2.872 3.799 1.00 94.50 88 ASN A C 1
ATOM 664 O O . ASN A 1 88 ? -19.253 4.013 4.154 1.00 94.50 88 ASN A O 1
ATOM 668 N N . LEU A 1 89 ? -19.813 1.911 4.690 1.00 95.56 89 LEU A N 1
ATOM 669 C CA . LEU A 1 89 ? -19.781 2.134 6.137 1.00 95.56 89 LEU A CA 1
ATOM 670 C C . LEU A 1 89 ? -18.384 2.537 6.618 1.00 95.56 89 LEU A C 1
ATOM 672 O O . LEU A 1 89 ? -18.264 3.473 7.411 1.00 95.56 89 LEU A O 1
ATOM 676 N N . ILE A 1 90 ? -17.335 1.874 6.120 1.00 95.56 90 ILE A N 1
ATOM 677 C CA . ILE A 1 90 ? -15.942 2.223 6.429 1.00 95.56 90 ILE A CA 1
ATOM 678 C C . ILE A 1 90 ? -15.651 3.650 5.962 1.00 95.56 90 ILE A C 1
ATOM 680 O O . ILE A 1 90 ? -15.205 4.475 6.760 1.00 95.56 90 ILE A O 1
ATOM 684 N N . GLN A 1 91 ? -15.967 3.976 4.705 1.00 92.56 91 GLN A N 1
ATOM 685 C CA . GLN A 1 91 ? -15.747 5.318 4.169 1.00 92.56 91 GLN A CA 1
ATOM 686 C C . GLN A 1 91 ? -16.504 6.394 4.963 1.00 92.56 91 GLN A C 1
ATOM 688 O O . GLN A 1 91 ? -15.971 7.479 5.181 1.00 92.56 91 GLN A O 1
ATOM 693 N N . GLN A 1 92 ? -17.720 6.109 5.441 1.00 91.50 92 GLN A N 1
ATOM 694 C CA . GLN A 1 92 ? -18.467 7.023 6.309 1.00 91.50 92 GLN A CA 1
ATOM 695 C C . GLN A 1 92 ? -17.786 7.229 7.666 1.00 91.50 92 GLN A C 1
ATOM 697 O O . GLN A 1 92 ? -17.721 8.364 8.133 1.00 91.50 92 GLN A O 1
ATOM 702 N N . GLN A 1 93 ? -17.263 6.174 8.303 1.00 91.75 93 GLN A N 1
ATOM 703 C CA . GLN A 1 93 ? -16.531 6.327 9.568 1.00 91.75 93 GLN A CA 1
ATOM 704 C C . GLN A 1 93 ? -15.265 7.167 9.391 1.00 91.75 93 GLN A C 1
ATOM 706 O O . GLN A 1 93 ? -14.971 8.022 10.226 1.00 91.75 93 GLN A O 1
ATOM 711 N N . ILE A 1 94 ? -14.544 6.965 8.289 1.00 89.75 94 ILE A N 1
ATOM 712 C CA . ILE A 1 94 ? -13.326 7.720 8.001 1.00 89.75 94 ILE A CA 1
ATOM 713 C C . ILE A 1 94 ? -13.667 9.183 7.698 1.00 89.75 94 ILE A C 1
ATOM 715 O O . ILE A 1 94 ? -13.166 10.069 8.379 1.00 89.75 94 ILE A O 1
ATOM 719 N N . ARG A 1 95 ? -14.563 9.454 6.739 1.00 85.38 95 ARG A N 1
ATOM 720 C CA . ARG A 1 95 ? -14.872 10.826 6.293 1.00 85.38 95 ARG A CA 1
ATOM 721 C C . ARG A 1 95 ? -15.625 11.661 7.324 1.00 85.38 95 ARG A C 1
ATOM 723 O O . ARG A 1 95 ? -15.364 12.851 7.442 1.00 85.38 95 ARG A O 1
ATOM 730 N N . ASN A 1 96 ? -16.566 11.060 8.053 1.00 86.69 96 ASN A N 1
ATOM 731 C CA . ASN A 1 96 ? -17.487 11.826 8.901 1.00 86.69 96 ASN A CA 1
ATOM 732 C C . ASN A 1 96 ? -17.042 11.882 10.362 1.00 86.69 96 ASN A C 1
ATOM 734 O O . ASN A 1 96 ? -17.464 12.772 11.095 1.00 86.69 96 ASN A O 1
ATOM 738 N N . LYS A 1 97 ? -16.245 10.905 10.809 1.00 85.00 97 LYS A N 1
ATOM 739 C CA . LYS A 1 97 ? -15.835 10.779 12.212 1.00 85.00 97 LYS A CA 1
ATOM 740 C C . LYS A 1 97 ? -14.321 10.724 12.401 1.00 85.00 97 LYS A C 1
ATOM 742 O O . LYS A 1 97 ? -13.876 10.617 13.540 1.00 85.00 97 LYS A O 1
ATOM 747 N N . ASN A 1 98 ? -13.540 10.784 11.318 1.00 86.19 98 ASN A N 1
ATOM 748 C CA . ASN A 1 98 ? -12.086 10.635 11.347 1.00 86.19 98 ASN A CA 1
ATOM 749 C C . ASN A 1 98 ? -11.642 9.371 12.099 1.00 86.19 98 ASN A C 1
ATOM 751 O O . ASN A 1 98 ? -10.627 9.401 12.785 1.00 86.19 98 ASN A O 1
ATOM 755 N N . VAL A 1 99 ? -12.403 8.268 12.018 1.00 90.56 99 VAL A N 1
ATOM 756 C CA . VAL A 1 99 ? -12.052 7.031 12.734 1.00 90.56 99 VAL A CA 1
ATOM 757 C C . VAL A 1 99 ? -10.679 6.540 12.255 1.00 90.56 99 VAL A C 1
ATOM 759 O O . VAL A 1 99 ? -10.484 6.403 11.043 1.00 90.56 99 VAL A O 1
ATOM 762 N N . PRO A 1 100 ? -9.735 6.246 13.173 1.00 92.56 100 PRO A N 1
ATOM 763 C CA . PRO A 1 100 ? -8.466 5.632 12.829 1.00 92.56 100 PRO A CA 1
ATOM 764 C C . PRO A 1 100 ? -8.665 4.380 11.976 1.00 92.56 100 PRO A C 1
ATOM 766 O O . PRO A 1 100 ? -9.415 3.469 12.341 1.00 92.56 100 PRO A O 1
ATOM 769 N N . PHE A 1 101 ? -7.971 4.338 10.846 1.00 93.88 101 PHE A N 1
ATOM 770 C CA . PHE A 1 101 ? -8.148 3.309 9.831 1.00 93.88 101 PHE A CA 1
ATOM 771 C C . PHE A 1 101 ? -6.803 2.845 9.295 1.00 93.88 101 PHE A C 1
ATOM 773 O O . PHE A 1 101 ? -5.947 3.662 8.950 1.00 93.88 101 PHE A O 1
ATOM 780 N N . GLY A 1 102 ? -6.600 1.534 9.222 1.00 96.06 102 GLY A N 1
ATOM 781 C CA . GLY A 1 102 ? -5.339 0.977 8.759 1.00 96.06 102 GLY A CA 1
ATOM 782 C C . GLY A 1 102 ? -5.425 -0.469 8.315 1.00 96.06 102 GLY A C 1
ATOM 783 O O . GLY A 1 102 ? -6.487 -1.087 8.313 1.00 96.06 102 GLY A O 1
ATOM 784 N N . GLY A 1 103 ? -4.271 -1.016 7.953 1.00 97.12 103 GLY A N 1
ATOM 785 C CA . GLY A 1 103 ? -4.150 -2.400 7.538 1.00 97.12 103 GLY A CA 1
ATOM 786 C C . GLY A 1 103 ? -2.712 -2.888 7.415 1.00 97.12 103 GLY A C 1
ATOM 787 O O . GLY A 1 103 ? -1.744 -2.112 7.436 1.00 97.12 103 GLY A O 1
ATOM 788 N N . THR A 1 104 ? -2.586 -4.210 7.299 1.00 96.75 104 THR A N 1
ATOM 789 C CA . THR A 1 104 ? -1.311 -4.932 7.189 1.00 96.75 104 THR A CA 1
ATOM 790 C C . THR A 1 104 ? -1.324 -5.924 6.033 1.00 96.75 104 THR A C 1
ATOM 792 O O . THR A 1 104 ? -2.362 -6.513 5.736 1.00 96.75 104 THR A O 1
ATOM 795 N N . SER A 1 105 ? -0.168 -6.130 5.393 1.00 96.00 105 SER A N 1
ATOM 796 C CA . SER A 1 105 ? -0.014 -7.037 4.247 1.00 96.00 105 SER A CA 1
ATOM 797 C C . SER A 1 105 ? -1.052 -6.734 3.149 1.00 96.00 105 SER A C 1
ATOM 799 O O . SER A 1 105 ? -1.128 -5.590 2.701 1.00 96.00 105 SER A O 1
ATOM 801 N N . ALA A 1 106 ? -1.907 -7.692 2.781 1.00 95.88 106 ALA A N 1
ATOM 802 C CA . ALA A 1 106 ? -3.055 -7.482 1.894 1.00 95.88 106 ALA A CA 1
ATOM 803 C C . ALA A 1 106 ? -3.938 -6.284 2.294 1.00 95.88 106 ALA A C 1
ATOM 805 O O . ALA A 1 106 ? -4.352 -5.510 1.439 1.00 95.88 106 ALA A O 1
ATOM 806 N N . GLY A 1 107 ? -4.179 -6.076 3.593 1.00 97.19 107 GLY A N 1
ATOM 807 C CA . GLY A 1 107 ? -4.946 -4.932 4.078 1.00 97.19 107 GLY A CA 1
ATOM 808 C C . GLY A 1 107 ? -4.258 -3.590 3.828 1.00 97.19 107 GLY A C 1
ATOM 809 O O . GLY A 1 107 ? -4.941 -2.614 3.551 1.00 97.19 107 GLY A O 1
ATOM 810 N N . LEU A 1 108 ? -2.917 -3.538 3.863 1.00 97.81 108 LEU A N 1
ATOM 811 C CA . LEU A 1 108 ? -2.149 -2.336 3.503 1.00 97.81 108 LEU A CA 1
ATOM 812 C C . LEU A 1 108 ? -2.281 -2.018 2.010 1.00 97.81 108 LEU A C 1
ATOM 814 O O . LEU A 1 108 ? -2.396 -0.850 1.646 1.00 97.81 108 LEU A O 1
ATOM 818 N N . MET A 1 109 ? -2.287 -3.048 1.165 1.00 96.44 109 MET A N 1
ATOM 819 C CA . MET A 1 109 ? -2.368 -2.923 -0.297 1.00 96.44 109 MET A CA 1
ATOM 820 C C . MET A 1 109 ? -3.728 -2.387 -0.776 1.00 96.44 109 MET A C 1
ATOM 822 O O . MET A 1 109 ? -3.841 -1.873 -1.888 1.00 96.44 109 MET A O 1
ATOM 826 N N . MET A 1 110 ? -4.748 -2.444 0.087 1.00 96.69 110 MET A N 1
ATOM 827 C CA . MET A 1 110 ? -6.064 -1.855 -0.166 1.00 96.69 110 MET A CA 1
ATOM 828 C C . MET A 1 110 ? -6.199 -0.398 0.294 1.00 96.69 110 MET A C 1
ATOM 830 O O . MET A 1 110 ? -7.230 0.209 0.037 1.00 96.69 110 MET A O 1
ATOM 834 N N . LEU A 1 111 ? -5.210 0.185 0.984 1.00 95.88 111 LEU A N 1
ATOM 835 C CA . LEU A 1 111 ? -5.334 1.548 1.533 1.00 95.88 111 LEU A CA 1
ATOM 836 C C . LEU A 1 111 ? -5.068 2.654 0.505 1.00 95.88 111 LEU A C 1
ATOM 838 O O . LEU A 1 111 ? -5.497 3.783 0.722 1.00 95.88 111 LEU A O 1
ATOM 842 N N . GLY A 1 112 ? -4.337 2.355 -0.571 1.00 94.12 112 GLY A N 1
ATOM 843 C CA . GLY A 1 112 ? -4.067 3.308 -1.646 1.00 94.12 112 GLY A CA 1
ATOM 844 C C . GLY A 1 112 ? -5.272 3.536 -2.560 1.00 94.12 112 GLY A C 1
ATOM 845 O O . GLY A 1 112 ? -6.248 2.781 -2.527 1.00 94.12 112 GLY A O 1
ATOM 846 N N . ASN A 1 113 ? -5.168 4.562 -3.404 1.00 93.12 113 ASN A N 1
ATOM 847 C CA . ASN A 1 113 ? -6.052 4.766 -4.552 1.00 93.12 113 ASN A CA 1
ATOM 848 C C . ASN A 1 113 ? -5.934 3.623 -5.567 1.00 93.12 113 ASN A C 1
ATOM 850 O O . ASN A 1 113 ? -6.930 3.121 -6.081 1.00 93.12 113 ASN A O 1
ATOM 854 N N . PHE A 1 114 ? -4.691 3.228 -5.845 1.00 95.12 114 PHE A N 1
ATOM 855 C CA . PHE A 1 114 ? -4.364 2.146 -6.756 1.00 95.12 114 PHE A CA 1
ATOM 856 C C . PHE A 1 114 ? -4.042 0.895 -5.948 1.00 95.12 114 PHE A C 1
ATOM 858 O O . PHE A 1 114 ? -3.227 0.920 -5.023 1.00 95.12 114 PHE A O 1
ATOM 865 N N . ASN A 1 115 ? -4.694 -0.211 -6.285 1.00 96.00 115 ASN A N 1
ATOM 866 C CA . ASN A 1 115 ? -4.587 -1.459 -5.551 1.00 96.00 115 ASN A CA 1
ATOM 867 C C . ASN A 1 115 ? -4.037 -2.538 -6.472 1.00 96.00 115 ASN A C 1
ATOM 869 O O . ASN A 1 115 ? -4.649 -2.892 -7.479 1.00 96.00 115 ASN A O 1
ATOM 873 N N . TYR A 1 116 ? -2.893 -3.100 -6.099 1.00 96.94 116 TYR A N 1
ATOM 874 C CA . TYR A 1 116 ? -2.431 -4.338 -6.699 1.00 96.94 116 TYR A CA 1
ATOM 875 C C . TYR A 1 116 ? -3.183 -5.503 -6.058 1.00 96.94 116 TYR A C 1
ATOM 877 O O . TYR A 1 116 ? -2.895 -5.886 -4.926 1.00 96.94 116 TYR A O 1
ATOM 885 N N . VAL A 1 117 ? -4.155 -6.068 -6.771 1.00 93.75 117 VAL A N 1
ATOM 886 C CA . VAL A 1 117 ? -5.025 -7.123 -6.227 1.00 93.75 117 VAL A CA 1
ATOM 887 C C . VAL A 1 117 ? -4.470 -8.527 -6.482 1.00 93.75 117 VAL A C 1
ATOM 889 O O . VAL A 1 117 ? -4.927 -9.486 -5.874 1.00 93.75 117 VAL A O 1
ATOM 892 N N . GLY A 1 118 ? -3.424 -8.644 -7.307 1.00 85.12 118 GLY A N 1
ATOM 893 C CA . GLY A 1 118 ? -2.754 -9.907 -7.621 1.00 85.12 118 GLY A CA 1
ATOM 894 C C . GLY A 1 118 ? -3.639 -10.943 -8.317 1.00 85.12 118 GLY A C 1
ATOM 895 O O . GLY A 1 118 ? -4.743 -10.647 -8.779 1.00 85.12 118 GLY A O 1
ATOM 896 N N . GLY A 1 119 ? -3.122 -12.166 -8.433 1.00 72.00 119 GLY A N 1
ATOM 897 C CA . GLY A 1 119 ? -3.910 -13.346 -8.784 1.00 72.00 119 GLY A CA 1
ATOM 898 C C . GLY A 1 119 ? -4.313 -14.110 -7.522 1.00 72.00 119 GLY A C 1
ATOM 899 O O . GLY A 1 119 ? -3.580 -14.085 -6.536 1.00 72.00 119 GLY A O 1
ATOM 900 N N . ALA A 1 120 ? -5.432 -14.840 -7.573 1.00 68.88 120 ALA A N 1
ATOM 901 C CA . ALA A 1 120 ? -5.993 -15.572 -6.426 1.00 68.88 120 ALA A CA 1
ATOM 902 C C . ALA A 1 120 ? -5.002 -16.526 -5.722 1.00 68.88 120 ALA A C 1
ATOM 904 O O . ALA A 1 120 ? -5.178 -16.873 -4.560 1.00 68.88 120 ALA A O 1
ATOM 905 N N . THR A 1 121 ? -3.950 -16.974 -6.414 1.00 76.50 121 THR A N 1
ATOM 906 C CA . THR A 1 121 ? -2.921 -17.865 -5.851 1.00 76.50 121 THR A CA 1
ATOM 907 C C . THR A 1 121 ? -1.491 -17.401 -6.130 1.00 76.50 121 THR A C 1
ATOM 909 O O . THR A 1 121 ? -0.549 -18.125 -5.813 1.00 76.50 121 THR A O 1
ATOM 912 N N . TYR A 1 122 ? -1.296 -16.231 -6.748 1.00 88.62 122 TYR A N 1
ATOM 913 C CA . TYR A 1 122 ? 0.018 -15.812 -7.236 1.00 88.62 122 TYR A CA 1
ATOM 914 C C . TYR A 1 122 ? 0.235 -14.300 -7.144 1.00 88.62 122 TYR A C 1
ATOM 916 O O . TYR A 1 122 ? -0.638 -13.500 -7.481 1.00 88.62 122 TYR A O 1
ATOM 924 N N . SER A 1 123 ? 1.436 -13.904 -6.712 1.00 93.19 123 SER A N 1
ATOM 925 C CA . SER A 1 123 ? 1.857 -12.506 -6.627 1.00 93.19 123 SER A CA 1
ATOM 926 C C . SER A 1 123 ? 3.020 -12.270 -7.583 1.00 93.19 123 SER A C 1
ATOM 928 O O . SER A 1 123 ? 4.056 -12.904 -7.416 1.00 93.19 123 SER A O 1
ATOM 930 N N . VAL A 1 124 ? 2.863 -11.334 -8.523 1.00 96.69 124 VAL A N 1
ATOM 931 C CA . VAL A 1 124 ? 3.925 -10.922 -9.442 1.00 96.69 124 VAL A CA 1
ATOM 932 C C . VAL A 1 124 ? 5.197 -10.528 -8.687 1.00 96.69 124 VAL A C 1
ATOM 934 O O . VAL A 1 124 ? 5.159 -9.825 -7.663 1.00 96.69 124 VAL A O 1
ATOM 937 N N . THR A 1 125 ? 6.322 -11.010 -9.197 1.00 97.50 125 THR A N 1
ATOM 938 C CA . THR A 1 125 ? 7.669 -10.685 -8.721 1.00 97.50 125 THR A CA 1
ATOM 939 C C . THR A 1 125 ? 8.217 -9.440 -9.422 1.00 97.50 125 THR A C 1
ATOM 941 O O . THR A 1 125 ? 7.722 -9.039 -10.477 1.00 97.50 125 THR A O 1
ATOM 944 N N . SER A 1 126 ? 9.274 -8.829 -8.872 1.00 97.75 126 SER A N 1
ATOM 945 C CA . SER A 1 126 ? 9.961 -7.718 -9.549 1.00 97.75 126 SER A CA 1
ATOM 946 C C . SER A 1 126 ? 10.514 -8.124 -10.912 1.00 97.75 126 SER A C 1
ATOM 948 O O . SER A 1 126 ? 10.342 -7.384 -11.874 1.00 97.75 126 SER A O 1
ATOM 950 N N . ALA A 1 127 ? 11.099 -9.318 -11.031 1.00 96.62 127 ALA A N 1
ATOM 951 C CA . ALA A 1 127 ? 11.635 -9.807 -12.298 1.00 96.62 127 ALA A CA 1
ATOM 952 C C . ALA A 1 127 ? 10.554 -9.919 -13.391 1.00 96.62 127 ALA A C 1
ATOM 954 O O . ALA A 1 127 ? 10.771 -9.477 -14.517 1.00 96.62 127 ALA A O 1
ATOM 955 N N . GLU A 1 128 ? 9.378 -10.462 -13.066 1.00 95.69 128 GLU A N 1
ATOM 956 C CA . GLU A 1 128 ? 8.270 -10.597 -14.023 1.00 95.69 128 GLU A CA 1
ATOM 957 C C . GLU A 1 128 ? 7.658 -9.248 -14.403 1.00 95.69 128 GLU A C 1
ATOM 959 O O . GLU A 1 128 ? 7.409 -8.988 -15.582 1.00 95.69 128 GLU A O 1
ATOM 964 N N . ALA A 1 129 ? 7.434 -8.381 -13.412 1.00 95.75 129 ALA A N 1
ATOM 965 C CA . ALA A 1 129 ? 6.850 -7.061 -13.618 1.00 95.75 129 ALA A CA 1
ATOM 966 C C . ALA A 1 129 ? 7.761 -6.157 -14.465 1.00 95.75 129 ALA A C 1
ATOM 968 O O . ALA A 1 129 ? 7.286 -5.463 -15.362 1.00 95.75 129 ALA A O 1
ATOM 969 N N . LEU A 1 130 ? 9.076 -6.213 -14.231 1.00 94.94 130 LEU A N 1
ATOM 970 C CA . LEU A 1 130 ? 10.070 -5.493 -15.024 1.00 94.94 130 LEU A CA 1
ATOM 971 C C . LEU A 1 130 ? 10.242 -6.083 -16.429 1.00 94.94 130 LEU A C 1
ATOM 973 O O . LEU A 1 130 ? 10.521 -5.344 -17.371 1.00 94.94 130 LEU A O 1
ATOM 977 N N . ALA A 1 131 ? 10.087 -7.403 -16.586 1.00 92.62 131 ALA A N 1
ATOM 978 C CA . ALA A 1 131 ? 10.200 -8.068 -17.882 1.00 92.62 131 ALA A CA 1
ATOM 979 C C . ALA A 1 131 ? 9.031 -7.759 -18.821 1.00 92.62 131 ALA A C 1
ATOM 981 O O . ALA A 1 131 ? 9.245 -7.655 -20.030 1.00 92.62 131 ALA A O 1
ATOM 982 N N . ASN A 1 132 ? 7.821 -7.649 -18.270 1.00 92.25 132 ASN A N 1
ATOM 983 C CA . ASN A 1 132 ? 6.619 -7.274 -18.998 1.00 92.25 132 ASN A CA 1
ATOM 984 C C . ASN A 1 132 ? 5.605 -6.637 -18.025 1.00 92.25 132 ASN A C 1
ATOM 986 O O . ASN A 1 132 ? 4.919 -7.375 -17.308 1.00 92.25 132 ASN A O 1
ATOM 990 N N . PRO A 1 133 ? 5.444 -5.302 -18.025 1.00 92.38 133 PRO A N 1
ATOM 991 C CA . PRO A 1 133 ? 4.521 -4.623 -17.118 1.00 92.38 133 PRO A CA 1
ATOM 992 C C . PRO A 1 133 ? 3.042 -4.876 -17.458 1.00 92.38 133 PRO A C 1
ATOM 994 O O . PRO A 1 133 ? 2.181 -4.509 -16.664 1.00 92.38 133 PRO A O 1
ATOM 997 N N . TYR A 1 134 ? 2.728 -5.525 -18.588 1.00 92.62 134 TYR A N 1
ATOM 998 C CA . TYR A 1 134 ? 1.381 -5.943 -19.011 1.00 92.62 134 TYR A CA 1
ATOM 999 C C . TYR A 1 134 ? 1.146 -7.458 -18.903 1.00 92.62 134 TYR A C 1
ATOM 1001 O O . TYR A 1 134 ? 0.194 -7.984 -19.480 1.00 92.62 134 TYR A O 1
ATOM 1009 N N . ASN A 1 135 ? 1.997 -8.188 -18.175 1.00 91.81 135 ASN A N 1
ATOM 1010 C CA . ASN A 1 135 ? 1.797 -9.622 -17.978 1.00 91.8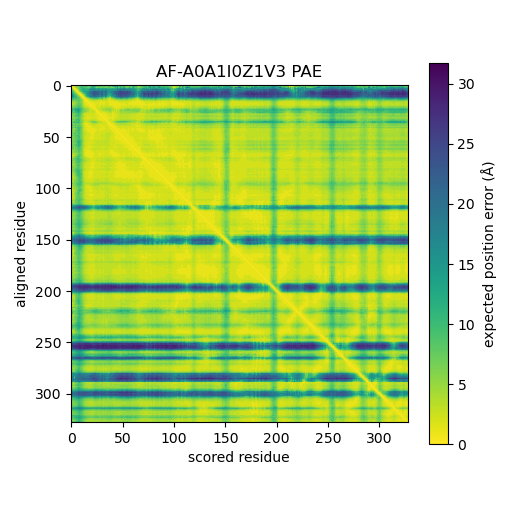1 135 ASN A CA 1
ATOM 1011 C C . ASN A 1 135 ? 0.499 -9.932 -17.196 1.00 91.81 135 ASN A C 1
ATOM 1013 O O . ASN A 1 135 ? -0.054 -9.081 -16.500 1.00 91.81 135 ASN A O 1
ATOM 1017 N N . THR A 1 136 ? 0.032 -11.183 -17.270 1.00 91.44 136 THR A N 1
ATOM 1018 C CA . THR A 1 136 ? -1.250 -11.607 -16.671 1.00 91.44 136 THR A CA 1
ATOM 1019 C C . THR A 1 136 ? -1.320 -11.491 -15.144 1.00 91.44 136 THR A C 1
ATOM 1021 O O . THR A 1 136 ? -2.412 -11.567 -14.583 1.00 91.44 136 THR A O 1
ATOM 1024 N N . TYR A 1 137 ? -0.184 -11.338 -14.461 1.00 93.19 137 TYR A N 1
ATOM 1025 C CA . TYR A 1 137 ? -0.113 -11.175 -13.012 1.00 93.19 137 TYR A CA 1
ATOM 1026 C C . TYR A 1 137 ? -0.096 -9.703 -12.585 1.00 93.19 137 TYR A C 1
ATOM 1028 O O . TYR A 1 137 ? -0.239 -9.434 -11.398 1.00 93.19 137 TYR A O 1
ATOM 1036 N N . MET A 1 138 ? 0.016 -8.746 -13.516 1.00 93.81 138 MET A N 1
ATOM 1037 C CA . MET A 1 138 ? -0.028 -7.295 -13.264 1.00 93.81 138 MET A CA 1
ATOM 1038 C C . MET A 1 138 ? -1.471 -6.794 -13.091 1.00 93.81 138 MET A C 1
ATOM 1040 O O . MET A 1 138 ? -1.962 -5.951 -13.841 1.00 93.81 138 MET A O 1
ATOM 1044 N N . ASN A 1 139 ? -2.170 -7.349 -12.099 1.00 94.75 139 ASN A N 1
ATOM 1045 C CA . ASN A 1 139 ? -3.568 -7.039 -11.809 1.00 94.75 139 ASN A CA 1
ATOM 1046 C C . ASN A 1 139 ? -3.688 -5.807 -10.897 1.00 94.75 139 ASN A C 1
ATOM 1048 O O . ASN A 1 139 ? -3.694 -5.920 -9.667 1.00 94.75 139 ASN A O 1
ATOM 1052 N N . LEU A 1 140 ? -3.739 -4.631 -11.521 1.00 95.62 140 LEU A N 1
ATOM 1053 C CA . LEU A 1 140 ? -3.934 -3.337 -10.869 1.00 95.62 140 LEU A CA 1
ATOM 1054 C C . LEU A 1 140 ? -5.389 -2.891 -10.992 1.00 95.62 140 LEU A C 1
ATOM 1056 O O . LEU A 1 140 ? -6.042 -3.145 -12.001 1.00 95.62 140 LEU A O 1
ATOM 1060 N N . GLN A 1 141 ? -5.883 -2.213 -9.963 1.00 94.88 141 GLN A N 1
ATOM 1061 C CA . GLN A 1 141 ? -7.243 -1.686 -9.873 1.00 94.88 141 GLN A CA 1
ATOM 1062 C C . GLN A 1 141 ? -7.217 -0.276 -9.271 1.00 94.88 141 GLN A C 1
ATOM 1064 O O . GLN A 1 141 ? -6.249 0.085 -8.605 1.00 94.88 141 GLN A O 1
ATOM 1069 N N . LYS A 1 142 ? -8.271 0.523 -9.479 1.00 92.06 142 LYS A N 1
ATOM 1070 C CA . LYS A 1 142 ? -8.314 1.940 -9.043 1.00 92.06 142 LYS A CA 1
ATOM 1071 C C . LYS A 1 142 ? -9.624 2.405 -8.410 1.00 92.06 142 LYS A C 1
ATOM 1073 O O . LYS A 1 142 ? -9.842 3.595 -8.213 1.00 92.06 142 LYS A O 1
ATOM 1078 N N . ASP A 1 143 ? -10.558 1.490 -8.206 1.00 90.69 143 ASP A N 1
ATOM 1079 C CA . ASP A 1 143 ? -11.954 1.794 -7.887 1.00 90.69 143 ASP A CA 1
ATOM 1080 C C . ASP A 1 143 ? -12.422 1.085 -6.612 1.00 90.69 143 ASP A C 1
ATOM 1082 O O . ASP A 1 143 ? -13.624 0.975 -6.376 1.00 90.69 143 ASP A O 1
ATOM 1086 N N . PHE A 1 144 ? -11.500 0.595 -5.777 1.00 93.31 144 PHE A N 1
ATOM 1087 C CA . PHE A 1 144 ? -11.875 -0.133 -4.567 1.00 93.31 144 PHE A CA 1
ATOM 1088 C C . PHE A 1 144 ? -12.688 0.712 -3.586 1.00 93.31 144 PHE A C 1
ATOM 1090 O O . PHE A 1 144 ? -13.605 0.177 -2.983 1.00 93.31 144 PHE A O 1
ATOM 1097 N N . TRP A 1 145 ? -12.381 2.007 -3.459 1.00 92.75 145 TRP A N 1
ATOM 1098 C CA . TRP A 1 145 ? -13.078 2.943 -2.564 1.00 92.75 145 TRP A CA 1
ATOM 1099 C C . TRP A 1 145 ? -14.165 3.774 -3.269 1.00 92.75 145 TRP A C 1
ATOM 1101 O O . TRP A 1 145 ? -14.460 4.905 -2.872 1.00 92.75 145 TRP A O 1
ATOM 1111 N N . SER A 1 146 ? -14.741 3.250 -4.354 1.00 86.44 146 SER A N 1
ATOM 1112 C CA . SER A 1 146 ? -15.670 3.993 -5.213 1.00 86.44 146 SER A CA 1
ATOM 1113 C C . SER A 1 146 ? -17.148 3.824 -4.845 1.00 86.44 146 SER A C 1
ATOM 1115 O O . SER A 1 146 ? -18.008 4.354 -5.553 1.00 86.44 146 SER A O 1
ATOM 1117 N N . ALA A 1 147 ? -17.489 3.126 -3.753 1.00 79.38 147 ALA A N 1
ATOM 1118 C CA . ALA A 1 147 ? -18.879 2.963 -3.333 1.00 79.38 147 ALA A CA 1
ATOM 1119 C C . ALA A 1 147 ? -19.589 4.319 -3.218 1.00 79.38 147 ALA A C 1
ATOM 1121 O O . ALA A 1 147 ? -19.151 5.225 -2.506 1.00 79.38 147 ALA A O 1
ATOM 1122 N N . ASN A 1 148 ? -20.726 4.424 -3.912 1.00 68.50 148 ASN A N 1
ATOM 1123 C CA . ASN A 1 148 ? -21.567 5.621 -4.002 1.00 68.50 148 ASN A CA 1
ATOM 1124 C C . ASN A 1 148 ? -20.899 6.848 -4.651 1.00 68.50 148 ASN A C 1
ATOM 1126 O O . ASN A 1 148 ? -21.423 7.954 -4.530 1.00 68.50 148 ASN A O 1
ATOM 1130 N N . MET A 1 149 ? -19.788 6.664 -5.369 1.00 64.94 149 MET A N 1
ATOM 1131 C CA . MET A 1 149 ? -19.195 7.694 -6.223 1.00 64.94 149 MET A CA 1
ATOM 1132 C C . MET A 1 149 ? -19.649 7.483 -7.679 1.00 64.94 149 MET A C 1
ATOM 1134 O O . MET A 1 149 ? -19.702 6.341 -8.142 1.00 64.94 149 MET A O 1
ATOM 1138 N N . PRO A 1 150 ? -19.978 8.547 -8.437 1.00 56.16 150 PRO A N 1
ATOM 1139 C CA . PRO A 1 150 ? -20.251 8.424 -9.868 1.00 56.16 150 PRO A CA 1
ATOM 1140 C C . PRO A 1 150 ? -19.058 7.784 -10.595 1.00 56.16 150 PRO A C 1
ATOM 1142 O O . PRO A 1 150 ? -17.917 8.169 -10.343 1.00 56.16 150 PRO A O 1
ATOM 1145 N N . SER A 1 151 ? -19.300 6.877 -11.552 1.00 52.41 151 SER A N 1
ATOM 1146 C CA . SER A 1 151 ? -18.250 6.165 -12.318 1.00 52.41 151 SER A CA 1
ATOM 1147 C C . SER A 1 151 ? -17.260 7.060 -13.088 1.00 52.41 151 SER A C 1
ATOM 1149 O O . SER A 1 151 ? -16.312 6.549 -13.674 1.00 52.41 151 SER A O 1
ATOM 1151 N N . VAL A 1 152 ? -17.466 8.380 -13.102 1.00 49.72 152 VAL A N 1
ATOM 1152 C CA . VAL A 1 152 ? -16.614 9.375 -13.773 1.00 49.72 152 VAL A CA 1
ATOM 1153 C C . VAL A 1 152 ? -15.492 9.939 -12.889 1.00 49.72 152 VAL A C 1
ATOM 1155 O O . VAL A 1 152 ? -14.671 10.706 -13.383 1.00 49.72 152 VAL A O 1
ATOM 1158 N N . VAL A 1 153 ? -15.421 9.582 -11.600 1.00 55.75 153 VAL A N 1
ATOM 1159 C CA . VAL A 1 153 ? -14.323 10.032 -10.728 1.00 55.75 153 VAL A CA 1
ATOM 1160 C C . VAL A 1 153 ? -13.073 9.182 -10.995 1.00 55.75 153 VAL A C 1
ATOM 1162 O O . VAL A 1 153 ? -13.096 7.955 -10.878 1.00 55.75 153 VAL A O 1
ATOM 1165 N N . LEU A 1 154 ? -11.976 9.838 -11.391 1.00 53.22 154 LEU A N 1
ATOM 1166 C CA . LEU A 1 154 ? -10.663 9.227 -11.618 1.00 53.22 154 LEU A CA 1
ATOM 1167 C C . LEU A 1 154 ? -10.040 8.792 -10.279 1.00 53.22 154 LEU A C 1
ATOM 1169 O O . LEU A 1 154 ? -9.183 9.469 -9.726 1.00 53.22 154 LEU A O 1
ATOM 1173 N N . GLY A 1 155 ? -10.496 7.652 -9.760 1.00 61.94 155 GLY A N 1
ATOM 1174 C CA . GLY A 1 155 ? -9.963 7.038 -8.546 1.00 61.94 155 GLY A CA 1
ATOM 1175 C C . GLY A 1 155 ? -10.629 7.505 -7.251 1.00 61.94 155 GLY A C 1
ATOM 1176 O O . GLY A 1 155 ? -11.311 8.525 -7.183 1.00 61.94 155 GLY A O 1
ATOM 1177 N N . SER A 1 156 ? -10.449 6.709 -6.208 1.00 79.06 156 SER A N 1
ATOM 1178 C CA . SER A 1 156 ? -10.914 6.973 -4.852 1.00 79.06 156 SER A CA 1
ATOM 1179 C C . SER A 1 156 ? -9.968 6.302 -3.861 1.00 79.06 156 SER A C 1
ATOM 1181 O O . SER A 1 156 ? -9.650 5.122 -4.011 1.00 79.06 156 SER A O 1
ATOM 1183 N N . ALA A 1 157 ? -9.580 7.030 -2.819 1.00 88.31 157 ALA A N 1
ATOM 1184 C CA . ALA A 1 157 ? -8.808 6.522 -1.694 1.00 88.31 157 ALA A CA 1
ATOM 1185 C C . ALA A 1 157 ? -9.601 6.737 -0.394 1.00 88.31 157 ALA A C 1
ATOM 1187 O O . ALA A 1 157 ? -10.415 7.664 -0.320 1.00 88.31 157 ALA A O 1
ATOM 1188 N N . PRO A 1 158 ? -9.356 5.938 0.660 1.00 87.88 158 PRO A N 1
ATOM 1189 C CA . PRO A 1 158 ? -10.047 6.105 1.931 1.00 87.88 158 PRO A CA 1
ATOM 1190 C C . PRO A 1 158 ? -9.601 7.398 2.633 1.00 87.88 158 PRO A C 1
ATOM 1192 O O . PRO A 1 158 ? -10.342 7.951 3.439 1.00 87.88 158 PRO A O 1
ATOM 1195 N N . LEU A 1 159 ? -8.404 7.899 2.304 1.00 87.44 159 LEU A N 1
ATOM 1196 C CA . LEU A 1 159 ? -7.835 9.149 2.796 1.00 87.44 159 LEU A CA 1
ATOM 1197 C C . LEU A 1 159 ? -7.434 10.027 1.605 1.00 87.44 159 LEU A C 1
ATOM 1199 O O . LEU A 1 159 ? -6.734 9.520 0.726 1.00 87.44 159 LEU A O 1
ATOM 1203 N N . PRO A 1 160 ? -7.787 11.328 1.579 1.00 86.50 160 PRO A N 1
ATOM 120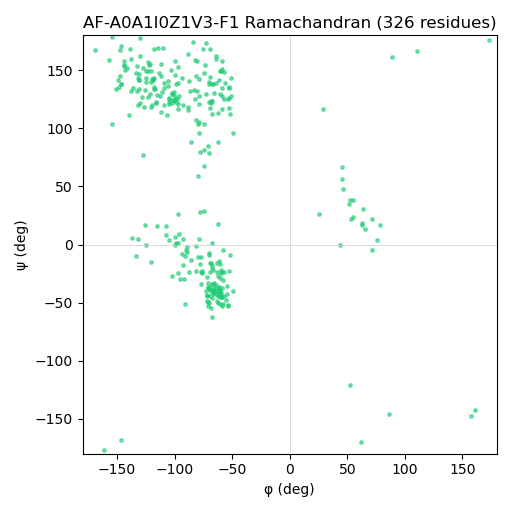4 C CA . PRO A 1 160 ? -7.444 12.217 0.464 1.00 86.50 160 PRO A CA 1
ATOM 1205 C C . PRO A 1 160 ? -5.947 12.268 0.132 1.00 86.50 160 PRO A C 1
ATOM 1207 O O . PRO A 1 160 ? -5.576 12.318 -1.033 1.00 86.50 160 PRO A O 1
ATOM 1210 N N . VAL A 1 161 ? -5.076 12.186 1.140 1.00 88.38 161 VAL A N 1
ATOM 1211 C CA . VAL A 1 161 ? -3.616 12.198 0.946 1.00 88.38 161 VAL A CA 1
ATOM 1212 C C . VAL A 1 161 ? -3.068 10.935 0.259 1.00 88.38 161 VAL A C 1
ATOM 1214 O O . VAL A 1 161 ? -1.942 10.928 -0.220 1.00 88.38 161 VAL A O 1
ATOM 1217 N N . LEU A 1 162 ? -3.856 9.857 0.198 1.00 92.00 162 LEU A N 1
ATOM 1218 C CA . LEU A 1 162 ? -3.504 8.619 -0.506 1.00 92.00 162 LEU A CA 1
ATOM 1219 C C . LEU A 1 162 ? -4.093 8.561 -1.923 1.00 92.00 162 LEU A C 1
ATOM 1221 O O . LEU A 1 162 ? -4.030 7.516 -2.577 1.00 92.00 162 LEU A O 1
ATOM 1225 N N . LEU A 1 163 ? -4.670 9.664 -2.416 1.00 90.19 163 LEU A N 1
ATOM 1226 C CA . LEU A 1 163 ? -4.979 9.801 -3.837 1.00 90.19 163 LEU A CA 1
ATOM 1227 C C . LEU A 1 163 ? -3.703 9.626 -4.668 1.00 90.19 163 LEU A C 1
ATOM 1229 O O . LEU A 1 163 ? -2.598 9.906 -4.204 1.00 90.19 163 LEU A O 1
ATOM 1233 N N . ASN A 1 164 ? -3.866 9.086 -5.876 1.00 91.25 164 ASN A N 1
ATOM 1234 C CA . ASN A 1 164 ? -2.769 8.765 -6.794 1.00 91.25 164 ASN A CA 1
ATOM 1235 C C . ASN A 1 164 ? -1.652 7.889 -6.194 1.00 91.25 164 ASN A C 1
ATOM 1237 O O . ASN A 1 164 ? -0.528 7.901 -6.678 1.00 91.25 164 ASN A O 1
ATOM 1241 N N . THR A 1 165 ? -1.946 7.142 -5.125 1.00 94.56 165 THR A N 1
ATOM 1242 C CA . THR A 1 165 ? -0.950 6.339 -4.412 1.00 94.56 165 THR A CA 1
ATOM 1243 C C . THR A 1 165 ? -1.228 4.849 -4.573 1.00 94.56 165 THR A C 1
ATOM 1245 O O . THR A 1 165 ? -2.329 4.390 -4.250 1.00 94.56 165 THR A O 1
ATOM 1248 N N . VAL A 1 166 ? -0.217 4.085 -4.991 1.00 97.31 166 VAL A N 1
ATOM 1249 C CA . VAL A 1 166 ? -0.159 2.623 -4.834 1.00 97.31 166 VAL A CA 1
ATOM 1250 C C . VAL A 1 166 ? 0.593 2.249 -3.554 1.00 97.31 166 VAL A C 1
ATOM 1252 O O . VAL A 1 166 ? 1.560 2.903 -3.163 1.00 97.31 166 VAL A O 1
ATOM 1255 N N . THR A 1 167 ? 0.164 1.191 -2.865 1.00 98.12 167 THR A N 1
ATOM 1256 C CA . THR A 1 167 ? 0.836 0.708 -1.650 1.00 98.12 167 THR A CA 1
ATOM 1257 C C . THR A 1 167 ? 1.366 -0.716 -1.805 1.00 98.12 167 THR A C 1
ATOM 1259 O O . THR A 1 167 ? 0.715 -1.570 -2.407 1.00 98.12 167 THR A O 1
ATOM 1262 N N . ASP A 1 168 ? 2.538 -1.001 -1.225 1.00 98.38 168 ASP A N 1
ATOM 1263 C CA . ASP A 1 168 ? 3.111 -2.353 -1.191 1.00 98.38 168 ASP A CA 1
ATOM 1264 C C . ASP A 1 168 ? 3.640 -2.737 0.205 1.00 98.38 168 ASP A C 1
ATOM 1266 O O . ASP A 1 168 ? 4.087 -1.908 0.996 1.00 98.38 168 ASP A O 1
ATOM 1270 N N . SER A 1 169 ? 3.555 -4.021 0.538 1.00 97.75 169 SER A N 1
ATOM 1271 C CA . SER A 1 169 ? 3.951 -4.604 1.827 1.00 97.75 169 SER A CA 1
ATOM 1272 C C . SER A 1 169 ? 5.082 -5.616 1.651 1.00 97.75 169 SER A C 1
ATOM 1274 O O . SER A 1 169 ? 5.345 -6.052 0.533 1.00 97.75 169 SER A O 1
ATOM 1276 N N . HIS A 1 170 ? 5.713 -6.058 2.747 1.00 97.06 170 HIS A N 1
ATOM 1277 C CA . HIS A 1 170 ? 6.792 -7.064 2.719 1.00 97.06 170 HIS A CA 1
ATOM 1278 C C . HIS A 1 170 ? 7.918 -6.687 1.742 1.00 97.06 170 HIS A C 1
ATOM 1280 O O . HIS A 1 170 ? 8.391 -7.522 0.972 1.00 97.06 170 HIS A O 1
ATOM 1286 N N . PHE A 1 171 ? 8.231 -5.394 1.684 1.00 98.00 171 PHE A N 1
ATOM 1287 C CA . PHE A 1 171 ? 8.809 -4.799 0.491 1.00 98.00 171 PHE A CA 1
ATOM 1288 C C . PHE A 1 171 ? 10.228 -5.294 0.194 1.00 98.00 171 PHE A C 1
ATOM 1290 O O . PHE A 1 171 ? 10.437 -5.960 -0.820 1.00 98.00 171 PHE A O 1
ATOM 1297 N N . ASN A 1 172 ? 11.176 -5.044 1.098 1.00 96.38 172 ASN A N 1
ATOM 1298 C CA . ASN A 1 172 ? 12.559 -5.483 0.929 1.00 96.38 172 ASN A CA 1
ATOM 1299 C C . ASN A 1 172 ? 12.688 -7.016 0.996 1.00 96.38 172 ASN A C 1
ATOM 1301 O O . ASN A 1 172 ? 13.285 -7.637 0.121 1.00 96.38 172 ASN A O 1
ATOM 1305 N N . THR A 1 173 ? 12.044 -7.660 1.978 1.00 95.62 173 THR A N 1
ATOM 1306 C CA . THR A 1 173 ? 12.168 -9.116 2.206 1.00 95.62 173 THR A CA 1
ATOM 1307 C C . THR A 1 173 ? 11.721 -9.973 1.022 1.00 95.62 173 THR A C 1
ATOM 1309 O O . THR A 1 173 ? 12.126 -11.130 0.922 1.00 95.62 173 THR A O 1
ATOM 1312 N N . ARG A 1 174 ? 10.882 -9.434 0.131 1.00 96.69 174 ARG A N 1
ATOM 1313 C CA . ARG A 1 174 ? 10.378 -10.131 -1.061 1.00 96.69 174 ARG A CA 1
ATOM 1314 C C . ARG A 1 174 ? 10.834 -9.500 -2.373 1.00 96.69 174 ARG A C 1
ATOM 1316 O O . ARG A 1 174 ? 10.214 -9.775 -3.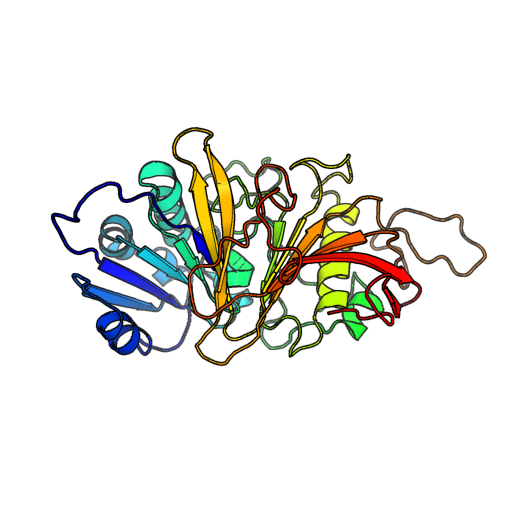397 1.00 96.69 174 ARG A O 1
ATOM 1323 N N . ASP A 1 175 ? 11.855 -8.649 -2.321 1.00 98.00 175 ASP A N 1
ATOM 1324 C CA . ASP A 1 175 ? 12.396 -7.903 -3.454 1.00 98.00 175 ASP A CA 1
ATOM 1325 C C . ASP A 1 175 ? 11.303 -7.263 -4.330 1.00 98.00 175 ASP A C 1
ATOM 1327 O O . ASP A 1 175 ? 11.047 -7.681 -5.461 1.00 98.00 175 ASP A O 1
ATOM 1331 N N . ARG A 1 176 ? 10.577 -6.282 -3.784 1.00 98.38 176 ARG A N 1
ATOM 1332 C CA . ARG A 1 176 ? 9.385 -5.694 -4.422 1.00 98.38 176 ARG A CA 1
ATOM 1333 C C . ARG A 1 176 ? 9.587 -4.308 -5.044 1.00 98.38 176 ARG A C 1
ATOM 1335 O O . ARG A 1 176 ? 8.633 -3.758 -5.584 1.00 98.38 176 ARG A O 1
ATOM 1342 N N . MET A 1 177 ? 10.799 -3.754 -5.045 1.00 98.56 177 MET A N 1
ATOM 1343 C CA . MET A 1 177 ? 11.082 -2.456 -5.675 1.00 98.56 177 MET A CA 1
ATOM 1344 C C . MET A 1 177 ? 10.723 -2.452 -7.161 1.00 98.56 177 MET A C 1
ATOM 1346 O O . MET A 1 177 ? 9.971 -1.592 -7.615 1.00 98.56 177 MET A O 1
ATOM 1350 N N . GLY A 1 178 ? 11.197 -3.444 -7.917 1.00 98.00 178 GLY A N 1
ATOM 1351 C CA . GLY A 1 178 ? 10.960 -3.512 -9.359 1.00 98.00 178 GLY A CA 1
ATOM 1352 C C . GLY A 1 178 ? 9.481 -3.619 -9.722 1.00 98.00 178 GLY A C 1
ATOM 1353 O O . GLY A 1 178 ? 9.019 -2.922 -10.624 1.00 98.00 178 GLY A O 1
ATOM 1354 N N . ARG A 1 179 ? 8.708 -4.435 -8.992 1.00 97.88 179 ARG A N 1
ATOM 1355 C CA . ARG A 1 179 ? 7.263 -4.538 -9.242 1.00 97.88 179 ARG A CA 1
ATOM 1356 C C . ARG A 1 179 ? 6.510 -3.271 -8.856 1.00 97.88 179 ARG A C 1
ATOM 1358 O O . ARG A 1 179 ? 5.607 -2.889 -9.587 1.00 97.88 179 ARG A O 1
ATOM 1365 N N . THR A 1 180 ? 6.895 -2.591 -7.776 1.00 98.56 180 THR A N 1
ATOM 1366 C CA . THR A 1 180 ? 6.252 -1.331 -7.387 1.00 98.56 180 THR A CA 1
ATOM 1367 C C . THR A 1 180 ? 6.518 -0.238 -8.413 1.00 98.56 180 THR A C 1
ATOM 1369 O O . THR A 1 180 ? 5.582 0.451 -8.808 1.00 98.56 180 THR A O 1
ATOM 1372 N N . LEU A 1 181 ? 7.745 -0.138 -8.934 1.00 97.69 181 LEU A N 1
ATOM 1373 C CA . LEU A 1 181 ? 8.059 0.771 -10.042 1.00 97.69 181 LEU A CA 1
ATOM 1374 C C . LEU A 1 181 ? 7.249 0.431 -11.302 1.00 97.69 181 LEU A C 1
ATOM 1376 O O . LEU A 1 181 ? 6.740 1.329 -11.966 1.00 97.69 181 LEU A O 1
ATOM 1380 N N . ALA A 1 182 ? 7.049 -0.855 -11.601 1.00 96.50 182 ALA A N 1
ATOM 1381 C CA . ALA A 1 182 ? 6.183 -1.279 -12.700 1.00 96.50 182 ALA A CA 1
ATOM 1382 C C . ALA A 1 182 ? 4.696 -0.955 -12.454 1.00 96.50 182 ALA A C 1
ATOM 1384 O O . ALA A 1 182 ? 3.988 -0.624 -13.404 1.00 96.50 182 ALA A O 1
ATOM 1385 N N . PHE A 1 183 ? 4.212 -1.008 -11.206 1.00 97.56 183 PHE A N 1
ATOM 1386 C CA . PHE A 1 183 ? 2.857 -0.561 -10.862 1.00 97.56 183 PHE A CA 1
ATOM 1387 C C . PHE A 1 183 ? 2.687 0.931 -11.132 1.00 97.56 183 PHE A C 1
ATOM 1389 O O . PHE A 1 183 ? 1.753 1.319 -11.827 1.00 97.56 183 PHE A O 1
ATOM 1396 N N . MET A 1 184 ? 3.635 1.744 -10.659 1.00 96.25 184 MET A N 1
ATOM 1397 C CA . MET A 1 184 ? 3.645 3.185 -10.910 1.00 96.25 184 MET A CA 1
ATOM 1398 C C . MET A 1 184 ? 3.680 3.487 -12.413 1.00 96.25 184 MET A C 1
ATOM 1400 O O . MET A 1 184 ? 2.898 4.298 -12.909 1.00 96.25 184 MET A O 1
ATOM 1404 N N . ALA A 1 185 ? 4.536 2.784 -13.164 1.00 94.06 185 ALA A N 1
ATOM 1405 C CA . ALA A 1 185 ? 4.610 2.919 -14.614 1.00 94.06 185 ALA A CA 1
ATOM 1406 C C . ALA A 1 185 ? 3.258 2.626 -15.283 1.00 94.06 185 ALA A C 1
ATOM 1408 O O . ALA A 1 185 ? 2.824 3.373 -16.156 1.00 94.06 185 ALA A O 1
ATOM 1409 N N . ARG A 1 186 ? 2.566 1.565 -14.860 1.00 93.88 186 ARG A N 1
ATOM 1410 C CA . ARG A 1 186 ? 1.251 1.195 -15.396 1.00 93.88 186 ARG A CA 1
ATOM 1411 C C . ARG A 1 186 ? 0.161 2.203 -15.060 1.00 93.88 186 ARG A C 1
ATOM 1413 O O . ARG A 1 186 ? -0.609 2.542 -15.948 1.00 93.88 186 ARG A O 1
ATOM 1420 N N . ASN A 1 187 ? 0.129 2.730 -13.840 1.00 93.50 187 ASN A N 1
ATOM 1421 C CA . ASN A 1 187 ? -0.857 3.744 -13.456 1.00 93.50 187 ASN A CA 1
ATOM 1422 C C . ASN A 1 187 ? -0.729 5.012 -14.325 1.00 93.50 187 ASN A C 1
ATOM 1424 O O . ASN A 1 187 ? -1.739 5.575 -14.754 1.00 93.50 187 ASN A O 1
ATOM 1428 N N . VAL A 1 188 ? 0.503 5.423 -14.654 1.00 91.25 188 VAL A N 1
ATOM 1429 C CA . VAL A 1 188 ? 0.756 6.533 -15.590 1.00 91.25 188 VAL A CA 1
ATOM 1430 C C . VAL A 1 188 ? 0.409 6.150 -17.034 1.00 91.25 188 VAL A C 1
ATOM 1432 O O . VAL A 1 188 ? -0.293 6.892 -17.717 1.00 91.25 188 VAL A O 1
ATOM 1435 N N . ALA A 1 189 ? 0.888 4.997 -17.504 1.00 90.19 189 ALA A N 1
ATOM 1436 C CA . ALA A 1 189 ? 0.707 4.516 -18.876 1.00 90.19 189 ALA A CA 1
ATOM 1437 C C . ALA A 1 189 ? -0.766 4.318 -19.258 1.00 90.19 189 ALA A C 1
ATOM 1439 O O . ALA A 1 189 ? -1.194 4.706 -20.343 1.00 90.19 189 ALA A O 1
ATOM 1440 N N . ASP A 1 190 ? -1.557 3.771 -18.335 1.00 89.81 190 ASP A N 1
ATOM 1441 C CA . ASP A 1 190 ? -2.981 3.501 -18.527 1.00 89.81 190 ASP A CA 1
ATOM 1442 C C . ASP A 1 190 ? -3.837 4.780 -18.360 1.00 89.81 190 ASP A C 1
ATOM 1444 O O . ASP A 1 190 ? -5.070 4.725 -18.404 1.00 89.81 190 ASP A O 1
ATOM 1448 N N . GLY A 1 191 ? -3.200 5.943 -18.162 1.00 87.38 191 GLY A N 1
ATOM 1449 C CA . GLY A 1 191 ? -3.850 7.249 -18.069 1.00 87.38 191 GLY A CA 1
ATOM 1450 C C . GLY A 1 191 ? -4.650 7.454 -16.783 1.00 87.38 191 GLY A C 1
ATOM 1451 O O . GLY A 1 191 ? -5.569 8.274 -16.756 1.00 87.38 191 GLY A O 1
ATOM 1452 N N . TRP A 1 192 ? -4.350 6.702 -15.719 1.00 87.94 192 TRP A N 1
ATOM 1453 C CA . TRP A 1 192 ? -5.055 6.833 -14.440 1.00 87.94 192 TRP A CA 1
ATOM 1454 C C . TRP A 1 192 ? -4.592 8.051 -13.648 1.00 87.94 192 TRP A C 1
ATOM 1456 O O . TRP A 1 192 ? -5.347 8.576 -12.833 1.00 87.94 192 TRP A O 1
ATOM 1466 N N . VAL A 1 193 ? -3.372 8.505 -13.921 1.00 86.19 193 VAL A N 1
ATOM 1467 C CA . VAL A 1 193 ? -2.766 9.705 -13.357 1.00 86.19 193 VAL A CA 1
ATOM 1468 C C . VAL A 1 193 ? -1.828 10.331 -14.389 1.00 86.19 193 VAL A C 1
ATOM 1470 O O . VAL A 1 193 ? -1.202 9.636 -15.189 1.00 86.19 193 VAL A O 1
ATOM 1473 N N . SER A 1 194 ? -1.756 11.661 -14.403 1.00 71.19 194 SER A N 1
ATOM 1474 C CA . SER A 1 194 ? -0.861 12.395 -15.298 1.00 71.19 194 SER A CA 1
ATOM 1475 C C . SER A 1 194 ? 0.517 12.561 -14.645 1.00 71.19 194 SER A C 1
ATOM 1477 O O . SER A 1 194 ? 0.577 12.876 -13.460 1.00 71.19 194 SER A O 1
ATOM 1479 N N . PRO A 1 195 ? 1.634 12.442 -15.381 1.00 61.53 195 PRO A N 1
ATOM 1480 C CA . PRO A 1 195 ? 2.985 12.611 -14.832 1.00 61.53 195 PRO A CA 1
ATOM 1481 C C . PRO A 1 195 ? 3.370 14.085 -14.538 1.00 61.53 195 PRO A C 1
ATOM 1483 O O . PRO A 1 195 ? 4.537 14.461 -14.641 1.00 61.53 195 PRO A O 1
ATOM 1486 N N . ALA A 1 196 ? 2.412 14.962 -14.218 1.00 52.16 196 ALA A N 1
ATOM 1487 C CA . ALA A 1 196 ? 2.639 16.402 -14.093 1.00 52.16 196 ALA A CA 1
ATOM 1488 C C . ALA A 1 196 ? 3.238 16.808 -12.727 1.00 52.16 196 ALA A C 1
ATOM 1490 O O . ALA A 1 196 ? 2.527 16.851 -11.728 1.00 52.16 196 ALA A O 1
ATOM 1491 N N . ALA A 1 197 ? 4.533 17.162 -12.755 1.00 43.97 197 ALA A N 1
ATOM 1492 C CA . ALA A 1 197 ? 5.354 17.941 -11.809 1.00 43.97 197 ALA A CA 1
ATOM 1493 C C . ALA A 1 197 ? 4.988 17.924 -10.303 1.00 43.97 197 ALA A C 1
ATOM 1495 O O . ALA A 1 197 ? 3.974 18.471 -9.889 1.00 43.97 197 ALA A O 1
ATOM 1496 N N . ALA A 1 198 ? 5.926 17.392 -9.498 1.00 42.16 198 ALA A N 1
ATOM 1497 C CA . ALA A 1 198 ? 6.165 17.503 -8.040 1.00 42.16 198 ALA A CA 1
ATOM 1498 C C . ALA A 1 198 ? 5.014 17.837 -7.051 1.00 42.16 198 ALA A C 1
ATOM 1500 O O . ALA A 1 198 ? 5.280 18.371 -5.976 1.00 42.16 198 ALA A O 1
ATOM 1501 N N . THR A 1 199 ? 3.757 17.529 -7.361 1.00 47.97 199 THR A N 1
ATOM 1502 C CA . THR A 1 199 ? 2.603 17.766 -6.479 1.00 47.97 199 THR A CA 1
ATOM 1503 C C . THR A 1 199 ? 1.753 16.499 -6.357 1.00 47.97 199 THR A C 1
ATOM 1505 O O . THR A 1 199 ? 2.037 15.499 -7.014 1.00 47.97 199 THR A O 1
ATOM 1508 N N . ILE A 1 200 ? 0.689 16.541 -5.542 1.00 48.44 200 ILE A N 1
ATOM 1509 C CA . ILE A 1 200 ? -0.304 15.459 -5.351 1.00 48.44 200 ILE A CA 1
ATOM 1510 C C . ILE A 1 200 ? -0.917 14.913 -6.660 1.00 48.44 200 ILE A C 1
ATOM 1512 O O . ILE A 1 200 ? -1.621 13.906 -6.649 1.00 48.44 200 ILE A O 1
ATOM 1516 N N . THR A 1 201 ? -0.666 15.560 -7.802 1.00 58.19 201 THR A N 1
ATOM 1517 C CA . THR A 1 201 ? -1.079 15.108 -9.134 1.00 58.19 201 THR A CA 1
ATOM 1518 C C . THR A 1 201 ? -0.188 14.029 -9.747 1.00 58.19 201 THR A C 1
ATOM 1520 O O . THR A 1 201 ? -0.589 13.477 -10.765 1.00 58.19 201 THR A O 1
ATOM 1523 N N . ASN A 1 202 ? 0.980 13.727 -9.171 1.00 78.69 202 ASN A N 1
ATOM 1524 C CA . ASN A 1 202 ? 1.858 12.650 -9.638 1.00 78.69 202 ASN A CA 1
ATOM 1525 C C . ASN A 1 202 ? 1.416 11.272 -9.141 1.00 78.69 202 ASN A C 1
ATOM 1527 O O . ASN A 1 202 ? 0.775 11.149 -8.099 1.00 78.69 202 ASN A O 1
ATOM 1531 N N . GLU A 1 203 ? 1.849 10.226 -9.850 1.00 89.75 203 GLU A N 1
ATOM 1532 C CA . GLU A 1 203 ? 1.820 8.866 -9.318 1.00 89.75 203 GLU A CA 1
ATOM 1533 C C . GLU A 1 203 ? 2.782 8.750 -8.137 1.00 89.75 203 GLU A C 1
ATOM 1535 O O . GLU A 1 203 ? 3.964 9.103 -8.236 1.00 89.75 203 GLU A O 1
ATOM 1540 N N . HIS A 1 204 ? 2.277 8.199 -7.042 1.00 93.50 204 HIS A N 1
ATOM 1541 C CA . HIS A 1 204 ? 2.993 7.975 -5.801 1.00 93.50 204 HIS A CA 1
ATOM 1542 C C . HIS A 1 204 ? 3.006 6.494 -5.441 1.00 93.50 204 HIS A C 1
ATOM 1544 O O . HIS A 1 204 ? 2.043 5.770 -5.679 1.00 93.50 204 HIS A O 1
ATOM 1550 N N . ALA A 1 205 ? 4.062 6.053 -4.764 1.00 97.00 205 ALA A N 1
ATOM 1551 C CA . ALA A 1 205 ? 4.046 4.764 -4.094 1.00 97.00 205 ALA A CA 1
ATOM 1552 C C . ALA A 1 205 ? 4.542 4.858 -2.658 1.00 97.00 205 ALA A C 1
ATOM 1554 O O . ALA A 1 205 ? 5.507 5.563 -2.357 1.00 97.00 205 ALA A O 1
ATOM 1555 N N . ILE A 1 206 ? 3.888 4.095 -1.783 1.00 98.00 206 ILE A N 1
ATOM 1556 C CA . ILE A 1 206 ? 4.336 3.873 -0.411 1.00 98.00 206 ILE A CA 1
ATOM 1557 C C . ILE A 1 206 ? 4.552 2.384 -0.205 1.00 98.00 206 ILE A C 1
ATOM 1559 O O . ILE A 1 206 ? 3.607 1.596 -0.258 1.00 98.00 206 ILE A O 1
ATOM 1563 N N . ALA A 1 207 ? 5.784 1.996 0.093 1.00 98.31 207 ALA A N 1
ATOM 1564 C CA . ALA A 1 207 ? 6.107 0.615 0.393 1.00 98.31 207 ALA A CA 1
ATOM 1565 C C . ALA A 1 207 ? 6.657 0.456 1.809 1.00 98.31 207 ALA A C 1
ATOM 1567 O O . ALA A 1 207 ? 7.377 1.320 2.308 1.00 98.31 207 ALA A O 1
ATOM 1568 N N . VAL A 1 208 ? 6.282 -0.634 2.477 1.00 97.69 208 VAL A N 1
ATOM 1569 C CA . VAL A 1 208 ? 6.604 -0.858 3.891 1.00 97.69 208 VAL A CA 1
ATOM 1570 C C . VAL A 1 208 ? 7.157 -2.264 4.099 1.00 97.69 208 VAL A C 1
ATOM 1572 O O . VAL A 1 208 ? 6.584 -3.256 3.632 1.00 97.69 208 VAL A O 1
ATOM 1575 N N . ASP A 1 209 ? 8.265 -2.343 4.828 1.00 97.12 209 ASP A N 1
ATOM 1576 C CA . ASP A 1 209 ? 8.886 -3.605 5.211 1.00 97.12 209 ASP A CA 1
ATOM 1577 C C . ASP A 1 209 ? 8.066 -4.397 6.232 1.00 97.12 209 ASP A C 1
ATOM 1579 O O . ASP A 1 209 ? 7.110 -3.923 6.853 1.00 97.12 209 ASP A O 1
ATOM 1583 N N . GLU A 1 210 ? 8.458 -5.653 6.426 1.00 95.94 210 GLU A N 1
ATOM 1584 C CA . GLU A 1 210 ? 7.921 -6.469 7.508 1.00 95.94 210 GLU A CA 1
ATOM 1585 C C . GLU A 1 210 ? 8.220 -5.848 8.875 1.00 95.94 210 GLU A C 1
ATOM 1587 O O . GLU A 1 210 ? 9.226 -5.164 9.066 1.00 95.94 210 GLU A O 1
ATOM 1592 N N . GLN A 1 211 ? 7.324 -6.083 9.841 1.00 93.75 211 GLN A N 1
ATOM 1593 C CA . GLN A 1 211 ? 7.458 -5.593 11.224 1.00 93.75 211 GLN A CA 1
ATOM 1594 C C . GLN A 1 211 ? 7.663 -4.070 11.345 1.00 93.75 211 GLN A C 1
ATOM 1596 O O . GLN A 1 211 ? 8.168 -3.573 12.354 1.00 93.75 211 GLN A O 1
ATOM 1601 N N . THR A 1 212 ? 7.227 -3.346 10.317 1.00 93.44 212 THR A N 1
ATOM 1602 C CA . THR A 1 212 ? 7.316 -1.898 10.187 1.00 93.44 212 THR A CA 1
ATOM 1603 C C . THR A 1 212 ? 5.921 -1.349 9.938 1.00 93.44 212 THR A C 1
ATOM 1605 O O . THR A 1 212 ? 5.120 -1.940 9.208 1.00 93.44 212 THR A O 1
ATOM 1608 N N . ALA A 1 213 ? 5.596 -0.216 10.547 1.00 92.50 213 ALA A N 1
ATOM 1609 C CA . ALA A 1 213 ? 4.355 0.486 10.287 1.00 92.50 213 ALA A CA 1
ATOM 1610 C C . ALA A 1 213 ? 4.610 1.969 10.038 1.00 92.50 213 ALA A C 1
ATOM 1612 O O . ALA A 1 213 ? 5.441 2.599 10.683 1.00 92.50 213 ALA A O 1
ATOM 1613 N N . LEU A 1 214 ? 3.828 2.514 9.111 1.00 92.31 214 LEU A N 1
ATOM 1614 C CA . LEU A 1 214 ? 3.644 3.946 8.945 1.00 92.31 214 LEU A CA 1
ATOM 1615 C C . LEU A 1 214 ? 2.380 4.388 9.677 1.00 92.31 214 LEU A C 1
ATOM 1617 O O . LEU A 1 214 ? 1.309 3.809 9.463 1.00 92.31 214 LEU A O 1
ATOM 1621 N N . LEU A 1 215 ? 2.521 5.402 10.521 1.00 91.69 215 LEU A N 1
ATOM 1622 C CA . LEU A 1 215 ? 1.435 6.118 11.174 1.00 91.69 215 LEU A CA 1
ATOM 1623 C C . LEU A 1 215 ? 1.239 7.437 10.432 1.00 91.69 215 LEU A C 1
ATOM 1625 O O . LEU A 1 215 ? 2.186 8.213 10.332 1.00 91.69 215 LEU A O 1
ATOM 1629 N N . LEU A 1 216 ? 0.040 7.671 9.909 1.00 91.06 216 LEU A N 1
ATOM 1630 C CA . LEU A 1 216 ? -0.326 8.926 9.264 1.00 91.06 216 LEU A CA 1
ATOM 1631 C C . LEU A 1 216 ? -1.074 9.781 10.282 1.00 91.06 216 LEU A C 1
ATOM 1633 O O . LEU A 1 216 ? -2.043 9.309 10.875 1.00 91.06 216 LEU A O 1
ATOM 1637 N N . GLU A 1 217 ? -0.612 11.003 10.510 1.00 86.44 217 GLU A N 1
ATOM 1638 C CA . GLU A 1 217 ? -1.199 11.931 11.473 1.00 86.44 217 GLU A CA 1
ATOM 1639 C C . GLU A 1 217 ? -1.450 13.269 10.781 1.00 86.44 217 GLU A C 1
ATOM 1641 O O . GLU A 1 217 ? -0.546 13.830 10.164 1.00 86.44 217 GLU A O 1
ATOM 1646 N N . THR A 1 218 ? -2.678 13.773 10.870 1.00 85.12 218 THR A N 1
ATOM 1647 C CA . THR A 1 218 ? -3.006 15.125 10.408 1.00 85.12 218 THR A CA 1
ATOM 1648 C C . THR A 1 218 ? -2.547 16.136 11.453 1.00 85.12 218 THR A C 1
ATOM 1650 O O . THR A 1 218 ? -2.910 16.023 12.624 1.00 85.12 218 THR A O 1
ATOM 1653 N N . GLU A 1 219 ? -1.776 17.137 11.054 1.00 82.88 219 GLU A N 1
ATOM 1654 C CA . GLU A 1 219 ? -1.396 18.261 11.902 1.00 82.88 219 GLU A CA 1
ATOM 1655 C C . GLU A 1 219 ? -2.648 19.138 12.147 1.00 82.88 219 GLU A C 1
ATOM 1657 O O . GLU A 1 219 ? -3.309 19.536 11.184 1.00 82.88 219 GLU A O 1
ATOM 1662 N N . PRO A 1 220 ? -3.057 19.387 13.409 1.00 77.31 220 PRO A N 1
ATOM 1663 C CA . PRO A 1 220 ? -4.332 20.047 13.705 1.00 77.31 220 PRO A CA 1
ATOM 1664 C C . PRO A 1 220 ? -4.482 21.483 13.180 1.00 77.31 220 PRO A C 1
ATOM 1666 O O . PRO A 1 220 ? -5.608 21.943 13.009 1.00 77.31 220 PRO A O 1
ATOM 1669 N N . VAL A 1 221 ? -3.378 22.208 13.010 1.00 79.81 221 VAL A N 1
ATOM 1670 C CA . VAL A 1 221 ? -3.333 23.625 12.634 1.00 79.81 221 VAL A CA 1
ATOM 1671 C C . VAL A 1 221 ? -3.267 23.787 11.118 1.00 79.81 221 VAL A C 1
ATOM 1673 O O . VAL A 1 221 ? -4.055 24.545 10.557 1.00 79.81 221 VAL A O 1
ATOM 1676 N N . THR A 1 222 ? -2.342 23.099 10.448 1.00 83.56 222 THR A N 1
ATOM 1677 C CA . THR A 1 222 ? -2.132 23.222 9.000 1.00 83.56 222 THR A CA 1
ATOM 1678 C C . THR A 1 222 ? -3.025 22.282 8.200 1.00 83.56 222 THR A C 1
ATOM 1680 O O . THR A 1 222 ? -3.320 22.557 7.040 1.00 83.56 222 THR A O 1
ATOM 1683 N N . GLY A 1 223 ? -3.482 21.185 8.811 1.00 83.31 223 GLY A N 1
ATOM 1684 C CA . GLY A 1 223 ? -4.185 20.109 8.115 1.00 83.31 223 GLY A CA 1
ATOM 1685 C C . GLY A 1 223 ? -3.258 19.209 7.293 1.00 83.31 223 GLY A C 1
ATOM 1686 O O . GLY A 1 223 ? -3.746 18.298 6.620 1.00 83.31 223 GLY A O 1
ATOM 1687 N N . ASP A 1 224 ? -1.941 19.429 7.346 1.00 86.19 224 ASP A N 1
ATOM 1688 C CA . ASP A 1 224 ? -0.977 18.607 6.621 1.00 86.19 224 ASP A CA 1
ATOM 1689 C C . ASP A 1 224 ? -0.900 17.208 7.213 1.00 86.19 224 ASP A C 1
ATOM 1691 O O . ASP A 1 224 ? -0.980 17.028 8.426 1.00 86.19 224 ASP A O 1
ATOM 1695 N N . VAL A 1 225 ? -0.707 16.197 6.370 1.00 88.56 225 VAL A N 1
ATOM 1696 C CA . VAL A 1 225 ? -0.561 14.825 6.851 1.00 88.56 225 VAL A CA 1
ATOM 1697 C C . VAL A 1 225 ? 0.910 14.456 6.906 1.00 88.56 225 VAL A C 1
ATOM 1699 O O . VAL A 1 225 ? 1.616 14.456 5.898 1.00 88.56 225 VAL A O 1
ATOM 1702 N N . GLN A 1 226 ? 1.361 14.067 8.091 1.00 88.00 226 GLN A N 1
ATOM 1703 C CA . GLN A 1 226 ? 2.711 13.586 8.330 1.00 88.00 226 GLN A CA 1
ATOM 1704 C C . GLN A 1 226 ? 2.707 12.072 8.525 1.00 88.00 226 GLN A C 1
ATOM 1706 O O . GLN A 1 226 ? 1.875 11.520 9.242 1.00 88.00 226 GLN A O 1
ATOM 1711 N N . ALA A 1 227 ? 3.665 11.391 7.906 1.00 89.25 227 ALA A N 1
ATOM 1712 C CA . ALA A 1 227 ? 3.934 9.984 8.135 1.00 89.25 227 ALA A CA 1
ATOM 1713 C C . ALA A 1 227 ? 5.102 9.828 9.110 1.00 89.25 227 ALA A C 1
ATOM 1715 O O . ALA A 1 227 ? 6.192 10.334 8.852 1.00 89.25 227 ALA A O 1
ATOM 1716 N N . SER A 1 228 ? 4.895 9.077 10.190 1.00 86.50 228 SER A N 1
ATOM 1717 C CA . SER A 1 228 ? 5.962 8.606 11.075 1.00 86.50 228 SER A CA 1
ATOM 1718 C C . SER A 1 228 ? 6.113 7.094 10.972 1.00 86.50 228 SER A C 1
ATOM 1720 O O . SER A 1 228 ? 5.140 6.361 10.792 1.00 86.50 228 SER A O 1
ATOM 1722 N N . ILE A 1 229 ? 7.348 6.617 11.075 1.00 87.12 229 ILE A N 1
ATOM 1723 C CA . ILE A 1 229 ? 7.679 5.194 11.017 1.00 87.12 229 ILE A CA 1
ATOM 1724 C C . ILE A 1 229 ? 7.871 4.627 12.427 1.00 87.12 229 ILE A C 1
ATOM 1726 O O . ILE A 1 229 ? 8.496 5.252 13.284 1.00 87.12 229 ILE A O 1
ATOM 1730 N N . VAL A 1 230 ? 7.342 3.428 12.660 1.00 87.75 230 VAL A N 1
ATOM 1731 C CA . VAL A 1 230 ? 7.562 2.636 13.874 1.00 87.75 230 VAL A CA 1
ATOM 1732 C C . VAL A 1 230 ? 7.940 1.208 13.497 1.00 87.75 230 VAL A C 1
ATOM 1734 O O . VAL A 1 230 ? 7.392 0.645 12.548 1.00 87.75 230 VAL A O 1
ATOM 1737 N N . THR A 1 231 ? 8.867 0.613 14.241 1.00 88.75 231 THR A N 1
ATOM 1738 C CA . THR A 1 231 ? 9.289 -0.781 14.053 1.00 88.75 231 THR A CA 1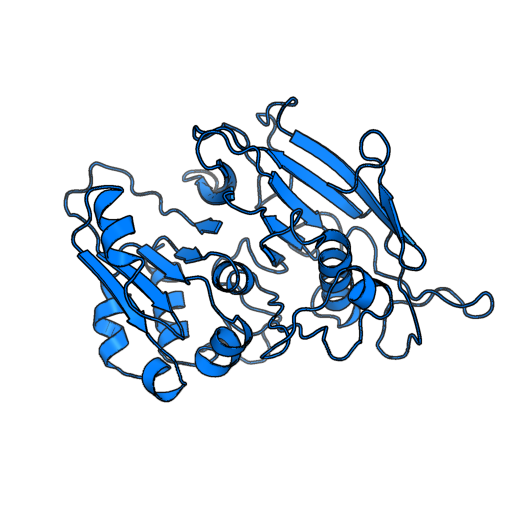
ATOM 1739 C C . THR A 1 231 ? 9.114 -1.576 15.338 1.00 88.75 231 THR A C 1
ATOM 1741 O O . THR A 1 231 ? 9.078 -1.023 16.442 1.00 88.75 231 THR A O 1
ATOM 1744 N N . ASN A 1 232 ? 9.005 -2.898 15.208 1.00 87.81 232 ASN A N 1
ATOM 1745 C CA . ASN A 1 232 ? 9.082 -3.772 16.373 1.00 87.81 232 ASN A CA 1
ATOM 1746 C C . ASN A 1 232 ? 10.426 -3.594 17.109 1.00 87.81 232 ASN A C 1
ATOM 1748 O O . ASN A 1 232 ? 11.449 -3.298 16.481 1.00 87.81 232 ASN A O 1
ATOM 1752 N N . PRO A 1 233 ? 10.471 -3.826 18.436 1.00 84.94 233 PRO A N 1
ATOM 1753 C CA . PRO A 1 233 ? 11.721 -3.783 19.184 1.00 84.94 233 PRO A CA 1
ATOM 1754 C C . PRO A 1 233 ? 12.790 -4.678 18.550 1.00 84.94 233 PRO A C 1
ATOM 1756 O O . PRO A 1 233 ? 12.521 -5.836 18.235 1.00 84.94 233 PRO A O 1
ATOM 1759 N N . LYS A 1 234 ? 14.014 -4.151 18.420 1.00 85.56 234 LYS A N 1
ATOM 1760 C CA . LYS A 1 234 ? 15.178 -4.839 17.824 1.00 85.56 234 LYS A CA 1
ATOM 1761 C C . LYS A 1 234 ? 15.042 -5.167 16.329 1.00 85.56 234 LYS A C 1
ATOM 1763 O O . LYS A 1 234 ? 15.857 -5.925 15.811 1.00 85.56 234 LYS A O 1
ATOM 1768 N N . VAL A 1 235 ? 14.058 -4.592 15.638 1.00 87.56 235 VAL A N 1
ATOM 1769 C CA . VAL A 1 235 ? 13.934 -4.674 14.182 1.00 87.56 235 VAL A CA 1
ATOM 1770 C C . VAL A 1 235 ? 14.342 -3.347 13.561 1.00 87.56 235 VAL A C 1
ATOM 1772 O O . VAL A 1 235 ? 13.793 -2.294 13.896 1.00 87.56 235 VAL A O 1
ATOM 1775 N N . THR A 1 236 ? 15.276 -3.416 12.618 1.00 88.00 236 THR A N 1
ATOM 1776 C CA . THR A 1 236 ? 15.517 -2.337 11.662 1.00 88.00 236 THR A CA 1
ATOM 1777 C C . THR A 1 236 ? 14.600 -2.565 10.476 1.00 88.00 236 THR A C 1
ATOM 1779 O O . THR A 1 236 ? 14.681 -3.604 9.824 1.00 88.00 236 THR A O 1
ATOM 1782 N N . GLY A 1 237 ? 13.712 -1.615 10.223 1.00 90.19 237 GLY A N 1
ATOM 1783 C CA . GLY A 1 237 ? 12.723 -1.718 9.167 1.00 90.19 237 GLY A CA 1
ATOM 1784 C C . GLY A 1 237 ? 12.486 -0.370 8.514 1.00 90.19 237 GLY A C 1
ATOM 1785 O O . GLY A 1 237 ? 12.66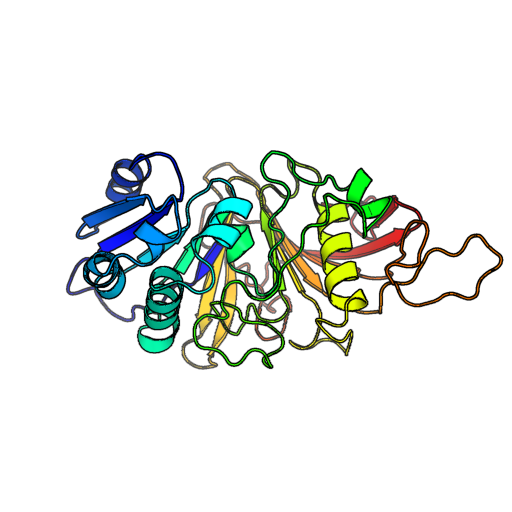5 0.679 9.149 1.00 90.19 237 GLY A O 1
ATOM 1786 N N . TYR A 1 238 ? 12.125 -0.416 7.236 1.00 92.94 238 TYR A N 1
ATOM 1787 C CA . TYR A 1 238 ? 12.086 0.756 6.385 1.00 92.94 238 TYR A CA 1
ATOM 1788 C C . TYR A 1 238 ? 10.704 0.990 5.779 1.00 92.94 238 TYR A C 1
ATOM 1790 O O . TYR A 1 238 ? 9.892 0.080 5.581 1.00 92.94 238 TYR A O 1
ATOM 1798 N N . ALA A 1 239 ? 10.458 2.255 5.468 1.00 94.94 239 ALA A N 1
ATOM 1799 C CA . ALA A 1 239 ? 9.380 2.677 4.599 1.00 94.94 239 ALA A CA 1
ATOM 1800 C C . ALA A 1 239 ? 9.948 3.517 3.460 1.00 94.94 239 ALA A C 1
ATOM 1802 O O . ALA A 1 239 ? 10.884 4.296 3.652 1.00 94.94 239 ALA A O 1
ATOM 1803 N N . TYR A 1 240 ? 9.358 3.351 2.286 1.00 96.25 240 TYR A N 1
ATOM 1804 C CA . TYR A 1 240 ? 9.823 3.914 1.032 1.00 96.25 240 TYR A CA 1
ATOM 1805 C C . TYR A 1 240 ? 8.706 4.754 0.434 1.00 96.25 240 TYR A C 1
ATOM 1807 O O . TYR A 1 240 ? 7.588 4.267 0.272 1.00 96.25 240 TYR A O 1
ATOM 1815 N N . PHE A 1 241 ? 9.022 5.999 0.102 1.00 96.12 241 PHE A N 1
ATOM 1816 C CA . PHE A 1 241 ? 8.127 6.940 -0.556 1.00 96.12 241 PHE A CA 1
ATOM 1817 C C . PHE A 1 241 ? 8.715 7.262 -1.922 1.00 96.12 241 PHE A C 1
ATOM 1819 O O . PHE A 1 241 ? 9.862 7.704 -2.020 1.00 96.12 241 PHE A O 1
ATOM 1826 N N . MET A 1 242 ? 7.942 7.009 -2.968 1.00 95.00 242 MET A N 1
A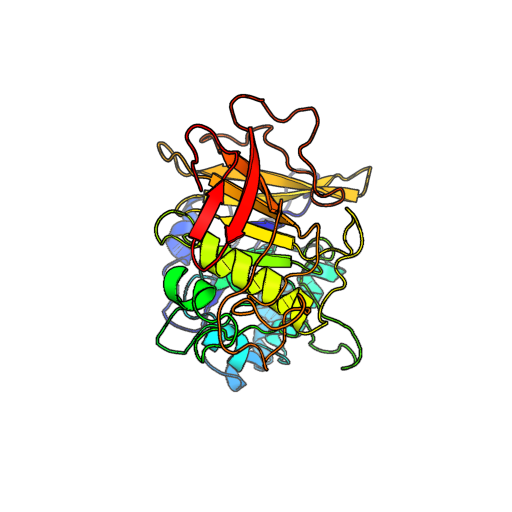TOM 1827 C CA . MET A 1 242 ? 8.361 7.159 -4.358 1.00 95.00 242 MET A CA 1
ATOM 1828 C C . MET A 1 242 ? 7.360 8.023 -5.107 1.00 95.00 242 MET A C 1
ATOM 1830 O O . MET A 1 242 ? 6.177 8.037 -4.766 1.00 95.00 242 MET A O 1
ATOM 1834 N N . ASN A 1 243 ? 7.818 8.726 -6.136 1.00 91.75 243 ASN A N 1
ATOM 1835 C CA . ASN A 1 243 ? 6.946 9.449 -7.056 1.00 91.75 243 ASN A CA 1
ATOM 1836 C C . ASN A 1 243 ? 7.488 9.410 -8.482 1.00 91.75 243 ASN A C 1
ATOM 1838 O O . ASN A 1 243 ? 8.690 9.291 -8.694 1.00 91.75 243 ASN A O 1
ATOM 1842 N N . THR A 1 244 ? 6.618 9.544 -9.475 1.00 85.62 244 THR A N 1
ATOM 1843 C CA . THR A 1 244 ? 7.062 9.699 -10.865 1.00 85.62 244 THR A CA 1
ATOM 1844 C C . THR A 1 244 ? 7.518 11.130 -11.133 1.00 85.62 244 THR A C 1
ATOM 1846 O O . THR A 1 244 ? 6.906 12.082 -10.646 1.00 85.62 244 THR A O 1
ATOM 1849 N N . VAL A 1 245 ? 8.577 11.288 -11.929 1.00 82.81 245 VAL A N 1
ATOM 1850 C CA . VAL A 1 245 ? 9.069 12.600 -12.405 1.00 82.81 245 VAL A CA 1
ATOM 1851 C C . VAL A 1 245 ? 9.069 12.721 -13.928 1.00 82.81 245 VAL A C 1
ATOM 1853 O O . VAL A 1 245 ? 9.168 13.822 -14.461 1.00 82.81 245 VAL A O 1
ATOM 1856 N N . SER A 1 246 ? 8.948 11.594 -14.625 1.00 79.19 246 SER A N 1
ATOM 1857 C CA . SER A 1 246 ? 8.863 11.500 -16.075 1.00 79.19 246 SER A CA 1
ATOM 1858 C C . SER A 1 246 ? 7.905 10.364 -16.459 1.00 79.19 246 SER A C 1
ATOM 1860 O O . SER A 1 246 ? 7.713 9.430 -15.671 1.00 79.19 246 SER A O 1
ATOM 1862 N N . PRO A 1 247 ? 7.267 10.435 -17.640 1.00 83.56 247 PRO A N 1
ATOM 1863 C CA . PRO A 1 247 ? 6.464 9.331 -18.146 1.00 83.56 247 PRO A CA 1
ATOM 1864 C C . PRO A 1 247 ? 7.328 8.074 -18.363 1.00 83.56 247 PRO A C 1
ATOM 1866 O O . PRO A 1 247 ? 8.451 8.196 -18.859 1.00 83.56 247 PRO A O 1
ATOM 1869 N N . PRO A 1 248 ? 6.817 6.870 -18.055 1.00 89.56 248 PRO A N 1
ATOM 1870 C CA . PRO A 1 248 ? 7.484 5.628 -18.419 1.00 89.56 248 PRO A CA 1
ATOM 1871 C C . PRO A 1 248 ? 7.492 5.463 -19.941 1.00 89.56 248 PRO A C 1
ATOM 1873 O O . PRO A 1 248 ? 6.489 5.714 -20.617 1.00 89.56 248 PRO A O 1
ATOM 1876 N N . MET A 1 249 ? 8.618 5.010 -20.480 1.00 88.06 249 MET A N 1
ATOM 1877 C CA . MET A 1 249 ? 8.811 4.850 -21.921 1.00 88.06 249 MET A CA 1
ATOM 1878 C C . MET A 1 249 ? 8.948 3.377 -22.284 1.00 88.06 249 MET A C 1
ATOM 1880 O O . MET A 1 249 ? 9.486 2.581 -21.514 1.00 88.06 249 MET A O 1
ATOM 1884 N N . CYS A 1 250 ? 8.480 3.008 -23.472 1.00 87.06 250 CYS A N 1
ATOM 1885 C CA . CYS A 1 250 ? 8.740 1.687 -24.015 1.00 87.06 250 CYS A CA 1
ATOM 1886 C C . CYS A 1 250 ? 10.192 1.546 -24.401 1.00 87.06 250 CYS A C 1
ATOM 1888 O O . CYS A 1 250 ? 10.790 2.421 -25.031 1.00 87.06 250 CYS A O 1
ATOM 1890 N N . ASP A 1 251 ? 10.709 0.380 -24.067 1.00 76.00 251 ASP A N 1
ATOM 1891 C CA . ASP A 1 251 ? 12.011 -0.042 -24.503 1.00 76.00 251 ASP A CA 1
ATOM 1892 C C . ASP A 1 251 ? 11.917 -0.529 -25.955 1.00 76.00 251 ASP A C 1
ATOM 1894 O O . ASP A 1 251 ? 11.458 -1.635 -26.248 1.00 76.00 251 ASP A O 1
ATOM 1898 N N . ALA A 1 252 ? 12.228 0.360 -26.894 1.00 58.44 252 ALA A N 1
ATOM 1899 C CA . ALA A 1 252 ? 12.258 0.025 -28.305 1.00 58.44 252 ALA A CA 1
ATOM 1900 C C . ALA A 1 252 ? 13.595 -0.638 -28.644 1.00 58.44 252 ALA A C 1
ATOM 1902 O O . ALA A 1 252 ? 14.654 -0.036 -28.472 1.00 58.44 252 ALA A O 1
ATOM 1903 N N . THR A 1 253 ? 13.559 -1.839 -29.226 1.00 54.16 253 THR A N 1
ATOM 1904 C CA . THR A 1 253 ? 14.731 -2.479 -29.837 1.00 54.16 253 THR A CA 1
ATOM 1905 C C . THR A 1 253 ? 15.241 -1.627 -31.007 1.00 54.16 253 THR A C 1
ATOM 1907 O O . THR A 1 253 ? 14.772 -1.791 -32.131 1.00 54.16 253 THR A O 1
ATOM 1910 N N . SER A 1 254 ? 16.125 -0.665 -30.720 1.00 53.19 254 SER A N 1
ATOM 1911 C CA . SER A 1 254 ? 16.986 0.165 -31.593 1.00 53.19 254 SER A CA 1
ATOM 1912 C C . SER A 1 254 ? 16.415 0.793 -32.884 1.00 53.19 254 SER A C 1
ATOM 1914 O O . SER A 1 254 ? 17.155 1.468 -33.592 1.00 53.19 254 SER A O 1
ATOM 1916 N N . THR A 1 255 ? 15.143 0.593 -33.230 1.00 52.31 255 THR A N 1
ATOM 1917 C CA . THR A 1 255 ? 14.559 0.940 -34.543 1.00 52.31 255 THR A CA 1
ATOM 1918 C C . THR A 1 255 ? 13.222 1.672 -34.449 1.00 52.31 255 THR A C 1
ATOM 1920 O O . THR A 1 255 ? 12.763 2.222 -35.447 1.00 52.31 255 THR A O 1
ATOM 1923 N N . VAL A 1 256 ? 12.616 1.742 -33.260 1.00 54.25 256 VAL A N 1
ATOM 1924 C CA . VAL A 1 256 ? 11.396 2.521 -33.011 1.00 54.25 256 VAL A CA 1
ATOM 1925 C C . VAL A 1 256 ? 11.773 3.719 -32.147 1.00 54.25 256 VAL A C 1
ATOM 1927 O O . VAL A 1 256 ? 12.523 3.581 -31.182 1.00 54.25 256 VAL A O 1
ATOM 1930 N N . ALA A 1 257 ? 11.282 4.905 -32.509 1.00 55.94 257 ALA A N 1
ATOM 1931 C CA . ALA A 1 257 ? 11.384 6.084 -31.659 1.00 55.94 257 ALA A CA 1
ATOM 1932 C C . ALA A 1 257 ? 10.873 5.758 -30.244 1.00 55.94 257 ALA A C 1
ATOM 1934 O O . ALA A 1 257 ? 9.914 4.998 -30.088 1.00 55.94 257 ALA A O 1
ATOM 1935 N N . THR A 1 258 ? 11.504 6.328 -29.218 1.00 67.81 258 THR A N 1
ATOM 1936 C CA . THR A 1 258 ? 11.034 6.236 -27.833 1.00 67.81 258 THR A CA 1
ATOM 1937 C C . THR A 1 258 ? 9.566 6.658 -27.769 1.00 67.81 258 THR A C 1
ATOM 1939 O O . THR A 1 258 ? 9.230 7.817 -28.010 1.00 67.81 258 THR A O 1
ATOM 1942 N N . LYS A 1 259 ? 8.673 5.710 -27.473 1.00 80.19 259 LYS A N 1
ATOM 1943 C CA . LYS A 1 259 ? 7.234 5.961 -27.308 1.00 80.19 259 LYS A CA 1
ATOM 1944 C C . LYS A 1 259 ? 6.820 5.768 -25.854 1.00 80.19 259 LYS A C 1
ATOM 1946 O O . LYS A 1 259 ? 7.496 5.048 -25.121 1.00 80.19 259 LYS A O 1
ATOM 1951 N N . ALA A 1 260 ? 5.731 6.411 -25.443 1.00 85.38 260 ALA A N 1
ATOM 1952 C CA . ALA A 1 260 ? 5.169 6.230 -24.106 1.00 85.38 260 ALA A CA 1
ATOM 1953 C C . ALA A 1 260 ? 4.781 4.762 -23.866 1.00 85.38 260 ALA A C 1
ATOM 1955 O O . ALA A 1 260 ? 4.423 4.056 -24.812 1.00 85.38 260 ALA A O 1
ATOM 1956 N N . LEU A 1 261 ? 4.860 4.317 -22.608 1.00 86.50 261 LEU A N 1
ATOM 1957 C CA . LEU A 1 261 ? 4.426 2.979 -22.220 1.00 86.50 261 LEU A CA 1
ATOM 1958 C C . LEU A 1 261 ? 2.957 2.740 -22.589 1.00 86.50 261 LEU A C 1
ATOM 1960 O O . LEU A 1 261 ? 2.090 3.499 -22.179 1.00 86.50 261 LEU A O 1
ATOM 1964 N N . ASP A 1 262 ? 2.684 1.672 -23.340 1.00 86.25 262 ASP A N 1
ATOM 1965 C CA . ASP A 1 262 ? 1.339 1.208 -23.687 1.00 86.25 262 ASP A CA 1
ATOM 1966 C C . ASP A 1 262 ? 1.310 -0.331 -23.800 1.00 86.25 262 ASP A C 1
ATOM 1968 O O . ASP A 1 262 ? 2.351 -0.998 -23.773 1.00 86.25 262 ASP A O 1
ATOM 1972 N N . ASN A 1 263 ? 0.117 -0.914 -23.930 1.00 82.88 263 ASN A N 1
ATOM 1973 C CA . ASN A 1 263 ? -0.070 -2.367 -24.021 1.00 82.88 263 ASN A CA 1
ATOM 1974 C C . ASN A 1 263 ? 0.436 -2.996 -25.335 1.00 82.88 263 ASN A C 1
ATOM 1976 O O . ASN A 1 263 ? 0.465 -4.220 -25.454 1.00 82.88 263 ASN A O 1
ATOM 1980 N N . SER A 1 264 ? 0.823 -2.187 -26.322 1.00 82.00 264 SER A N 1
ATOM 1981 C CA . SER A 1 264 ? 1.423 -2.651 -27.576 1.00 82.00 264 SER A CA 1
ATOM 1982 C C . SER A 1 264 ? 2.947 -2.761 -27.482 1.00 82.00 264 SER A C 1
ATOM 1984 O O . SER A 1 264 ? 3.602 -3.184 -28.436 1.00 82.00 264 SER A O 1
ATOM 1986 N N . CYS A 1 265 ? 3.535 -2.399 -26.340 1.00 77.06 265 CYS A N 1
ATOM 1987 C CA . CYS A 1 265 ? 4.954 -2.585 -26.087 1.00 77.06 265 CYS A CA 1
ATOM 1988 C C . CYS A 1 265 ? 5.254 -4.052 -25.817 1.00 77.06 265 CYS A C 1
ATOM 1990 O O . CYS A 1 265 ? 5.001 -4.586 -24.739 1.00 77.06 265 CYS A O 1
ATOM 1992 N N . SER A 1 266 ? 5.817 -4.712 -26.826 1.00 61.53 266 SER A N 1
ATOM 1993 C CA . SER A 1 266 ? 6.326 -6.074 -26.736 1.00 61.53 266 SER A CA 1
ATOM 1994 C C . SER A 1 266 ? 7.644 -6.093 -25.953 1.00 61.53 266 SER A C 1
ATOM 1996 O O . SER A 1 266 ? 8.705 -6.319 -26.534 1.00 61.53 266 SER A O 1
ATOM 1998 N N . GLY A 1 267 ? 7.616 -5.800 -24.651 1.00 71.44 267 GLY A N 1
ATOM 1999 C CA . GLY A 1 267 ? 8.831 -5.843 -23.847 1.00 71.44 267 GLY A CA 1
ATOM 2000 C C . GLY A 1 267 ? 8.817 -5.021 -22.567 1.00 71.44 267 GLY A C 1
ATOM 2001 O O . GLY A 1 267 ? 7.819 -4.906 -21.860 1.00 71.44 267 GLY A O 1
ATOM 2002 N N . THR A 1 268 ? 10.003 -4.530 -22.256 1.00 84.38 268 THR A N 1
ATOM 2003 C CA . THR A 1 268 ? 10.380 -3.833 -21.034 1.00 84.38 268 THR A CA 1
ATOM 2004 C C . THR A 1 268 ? 10.025 -2.354 -21.119 1.00 84.38 268 THR A C 1
ATOM 2006 O O . THR A 1 268 ? 9.578 -1.849 -22.151 1.00 84.38 268 THR A O 1
ATOM 2009 N N . PHE A 1 269 ? 10.210 -1.646 -20.012 1.00 90.25 269 PHE A N 1
ATOM 2010 C CA . PHE A 1 269 ? 10.013 -0.206 -19.951 1.00 90.25 269 PHE A CA 1
ATOM 2011 C C . PHE A 1 269 ? 11.225 0.460 -19.314 1.00 90.25 269 PHE A C 1
ATOM 2013 O O . PHE A 1 269 ? 12.025 -0.194 -18.635 1.00 90.25 269 PHE A O 1
ATOM 2020 N N . THR A 1 270 ? 11.340 1.765 -19.526 1.00 91.00 270 THR A N 1
ATOM 2021 C CA . THR A 1 270 ? 12.309 2.606 -18.841 1.00 91.00 270 THR A CA 1
ATOM 2022 C C . THR A 1 270 ? 11.609 3.673 -18.017 1.00 91.00 270 THR A C 1
ATOM 2024 O O . THR A 1 270 ? 10.567 4.214 -18.391 1.00 91.00 270 THR A O 1
ATOM 2027 N N . MET A 1 271 ? 12.194 3.954 -16.860 1.00 90.12 271 MET A N 1
ATOM 2028 C CA . MET A 1 271 ? 11.876 5.093 -16.007 1.00 90.12 271 MET A CA 1
ATOM 2029 C C . MET A 1 271 ? 13.203 5.667 -15.555 1.00 90.12 271 MET A C 1
ATOM 2031 O O . MET A 1 271 ? 14.089 4.907 -15.172 1.00 90.12 271 MET A O 1
ATOM 2035 N N . THR A 1 272 ? 13.348 6.983 -15.600 1.00 89.44 272 THR A N 1
ATOM 2036 C CA . THR A 1 272 ? 14.596 7.642 -15.220 1.00 89.44 272 THR A CA 1
ATOM 2037 C C . THR A 1 272 ? 14.371 8.586 -14.058 1.00 89.44 272 THR A C 1
ATOM 2039 O O . THR A 1 272 ? 13.352 9.271 -13.968 1.00 89.44 272 THR A O 1
ATOM 2042 N N . ASN A 1 273 ? 15.362 8.625 -13.178 1.00 90.94 273 ASN A N 1
ATOM 2043 C CA . ASN A 1 273 ? 15.453 9.496 -12.028 1.00 90.94 273 ASN A CA 1
ATOM 2044 C C . ASN A 1 273 ? 14.240 9.401 -11.088 1.00 90.94 273 ASN A C 1
ATOM 2046 O O . ASN A 1 273 ? 13.804 10.417 -10.552 1.00 90.94 273 ASN A O 1
ATOM 2050 N N . THR A 1 274 ? 13.686 8.200 -10.882 1.00 92.50 274 THR A N 1
ATOM 2051 C CA . THR A 1 274 ? 12.540 8.006 -9.978 1.00 92.50 274 THR A CA 1
ATOM 2052 C C . THR A 1 274 ? 12.993 8.263 -8.543 1.00 92.50 274 THR A C 1
ATOM 2054 O O . THR A 1 274 ? 13.801 7.476 -8.043 1.00 92.50 274 THR A O 1
ATOM 2057 N N . PRO A 1 275 ? 12.532 9.328 -7.860 1.00 93.88 275 PRO A N 1
ATOM 2058 C CA . PRO A 1 275 ? 12.977 9.622 -6.508 1.00 93.88 275 PRO A CA 1
ATOM 2059 C C . PRO A 1 275 ? 12.484 8.559 -5.532 1.00 93.88 275 PRO A C 1
ATOM 2061 O O . PRO A 1 275 ? 11.326 8.143 -5.573 1.00 93.88 275 PRO A O 1
ATOM 2064 N N . VAL A 1 276 ? 13.369 8.161 -4.625 1.00 94.81 276 VAL A N 1
ATOM 2065 C CA . VAL A 1 276 ? 13.092 7.249 -3.522 1.00 94.81 276 VAL A CA 1
ATOM 2066 C C . VAL A 1 276 ? 13.538 7.915 -2.232 1.00 94.81 276 VAL A C 1
ATOM 2068 O O . VAL A 1 276 ? 14.714 8.210 -2.024 1.00 94.81 276 VAL A O 1
ATOM 2071 N N . ASN A 1 277 ? 12.582 8.128 -1.340 1.00 93.44 277 ASN A N 1
ATOM 2072 C CA . ASN A 1 277 ? 12.813 8.611 0.009 1.00 93.44 277 ASN A CA 1
ATOM 2073 C C . ASN A 1 277 ? 12.599 7.446 0.973 1.00 93.44 277 ASN A C 1
ATOM 2075 O O . ASN A 1 277 ? 11.482 6.961 1.138 1.00 93.44 277 ASN A O 1
ATOM 2079 N N . ARG A 1 278 ? 13.677 6.975 1.597 1.00 92.44 278 ARG A N 1
ATOM 2080 C CA . ARG A 1 278 ? 13.665 5.865 2.548 1.00 92.44 278 ARG A CA 1
ATOM 2081 C C . ARG A 1 278 ? 13.814 6.385 3.969 1.00 92.44 278 ARG A C 1
ATOM 2083 O O . ARG A 1 278 ? 14.819 7.014 4.303 1.00 92.44 278 ARG A O 1
ATOM 2090 N N . LEU A 1 279 ? 12.847 6.055 4.813 1.00 89.81 279 LEU A N 1
ATOM 2091 C CA . LEU A 1 279 ? 12.877 6.315 6.248 1.00 89.81 279 LEU A CA 1
ATOM 2092 C C . LEU A 1 279 ? 13.143 5.004 6.991 1.00 89.81 279 LEU A C 1
ATOM 2094 O O . LEU A 1 279 ? 12.588 3.970 6.626 1.00 89.81 279 LEU A O 1
ATOM 2098 N N . THR A 1 280 ? 13.954 5.047 8.048 1.00 87.06 280 THR A N 1
ATOM 2099 C CA . THR A 1 280 ? 14.098 3.942 9.010 1.00 87.06 280 THR A CA 1
ATOM 2100 C C . THR A 1 280 ? 13.465 4.304 10.343 1.00 87.06 280 THR A C 1
ATOM 2102 O O . THR A 1 280 ? 13.576 5.439 10.811 1.00 87.06 280 THR A O 1
ATOM 2105 N N . GLY A 1 281 ? 12.780 3.342 10.956 1.00 70.38 281 GLY A N 1
ATOM 2106 C CA . GLY A 1 281 ? 12.207 3.514 12.288 1.00 70.38 281 GLY A CA 1
ATOM 2107 C C . GLY A 1 281 ? 13.220 3.273 13.401 1.00 70.38 281 GLY A C 1
ATOM 2108 O O . GLY A 1 281 ? 14.217 2.576 13.212 1.00 70.38 281 GLY A O 1
ATOM 2109 N N . THR A 1 282 ? 12.930 3.826 14.579 1.00 64.31 282 THR A N 1
ATOM 2110 C CA . THR A 1 282 ? 13.446 3.315 15.855 1.00 64.31 282 THR A CA 1
ATOM 2111 C C . THR A 1 282 ? 12.287 2.690 16.640 1.00 64.31 282 THR A C 1
ATOM 2113 O O . THR A 1 282 ? 11.119 2.846 16.281 1.00 64.31 282 THR A O 1
ATOM 2116 N N . SER A 1 283 ? 12.576 1.974 17.731 1.00 54.72 283 SER A N 1
ATOM 2117 C CA . SER A 1 283 ? 11.548 1.356 18.588 1.00 54.72 283 SER A CA 1
ATOM 2118 C C . SER A 1 283 ? 10.670 2.365 19.352 1.00 54.72 283 SER A C 1
ATOM 2120 O O . SER A 1 283 ? 9.828 1.967 20.154 1.00 54.72 283 SER A O 1
ATOM 2122 N N . ILE A 1 284 ? 10.888 3.666 19.158 1.00 53.59 284 ILE A N 1
ATOM 2123 C CA . ILE A 1 284 ? 10.147 4.778 19.759 1.00 53.59 284 ILE A CA 1
ATOM 2124 C C . ILE A 1 284 ? 9.602 5.622 18.602 1.00 53.59 284 ILE A C 1
ATOM 2126 O O . ILE A 1 284 ? 10.238 5.681 17.554 1.00 53.59 284 ILE A O 1
ATOM 2130 N N . ARG A 1 285 ? 8.441 6.279 18.783 1.00 56.03 285 ARG A N 1
ATOM 2131 C CA . ARG A 1 285 ? 7.910 7.286 17.842 1.00 56.03 285 ARG A CA 1
ATOM 2132 C C . ARG A 1 285 ? 9.013 8.294 17.507 1.00 56.03 285 ARG A C 1
ATOM 2134 O O . ARG A 1 285 ? 9.269 9.217 18.273 1.00 56.03 285 ARG A O 1
ATOM 2141 N N . SER A 1 286 ? 9.700 8.077 16.398 1.00 53.34 286 SER A N 1
ATOM 2142 C CA . SER A 1 286 ? 10.787 8.937 15.961 1.00 53.34 286 SER A CA 1
ATOM 2143 C C . SER A 1 286 ? 10.213 10.155 15.251 1.00 53.34 286 SER A C 1
ATOM 2145 O O . SER A 1 286 ? 9.259 10.021 14.486 1.00 53.34 286 SER A O 1
ATOM 2147 N N . ALA A 1 287 ? 10.858 11.312 15.420 1.00 56.34 287 ALA A N 1
ATOM 2148 C CA . ALA A 1 287 ? 10.653 12.545 14.646 1.00 56.34 287 ALA A CA 1
ATOM 2149 C C . ALA A 1 287 ? 10.978 12.397 13.136 1.00 56.34 287 ALA A C 1
ATOM 2151 O O . ALA A 1 287 ? 11.167 13.381 12.426 1.00 56.34 287 ALA A O 1
ATOM 2152 N N . ASN A 1 288 ? 11.042 11.157 12.641 1.00 61.00 288 ASN A N 1
ATOM 2153 C CA . ASN A 1 288 ? 11.279 10.779 11.256 1.00 61.00 288 ASN A CA 1
ATOM 2154 C C . ASN A 1 288 ? 9.970 10.975 10.493 1.00 61.00 288 ASN A C 1
ATOM 2156 O O . ASN A 1 288 ? 9.197 10.034 10.308 1.00 61.00 288 ASN A O 1
ATOM 2160 N N . LEU A 1 289 ? 9.712 12.232 10.144 1.00 72.62 289 LEU A N 1
ATOM 2161 C CA . LEU A 1 289 ? 8.475 12.674 9.526 1.00 72.62 289 LEU A CA 1
ATOM 2162 C C . LEU A 1 289 ? 8.684 12.862 8.022 1.00 72.62 289 LEU A C 1
ATOM 2164 O O . LEU A 1 289 ? 9.559 13.622 7.591 1.00 72.62 289 LEU A O 1
ATOM 2168 N N . PHE A 1 290 ? 7.853 12.188 7.233 1.00 87.75 290 PHE A N 1
ATOM 2169 C CA . PHE A 1 290 ? 7.642 12.502 5.824 1.00 87.75 290 PHE A CA 1
ATOM 2170 C C . PHE A 1 290 ? 6.341 13.295 5.698 1.00 87.75 290 PHE A C 1
ATOM 2172 O O . PHE A 1 290 ? 5.299 12.852 6.176 1.00 87.75 290 PHE A O 1
ATOM 2179 N N . ASP A 1 291 ? 6.404 14.475 5.096 1.00 89.06 291 ASP A N 1
ATOM 2180 C CA . ASP A 1 291 ? 5.232 15.289 4.793 1.00 89.06 291 ASP A CA 1
ATOM 2181 C C . ASP A 1 291 ? 4.577 14.717 3.534 1.00 89.06 291 ASP A C 1
ATOM 2183 O O . ASP A 1 291 ? 5.108 14.850 2.430 1.00 89.06 291 ASP A O 1
ATOM 2187 N N . LEU A 1 292 ? 3.449 14.027 3.711 1.00 89.31 292 LEU A N 1
ATOM 2188 C CA . LEU A 1 292 ? 2.696 13.426 2.614 1.00 89.31 292 LEU A CA 1
ATOM 2189 C C . LEU A 1 292 ? 1.896 14.470 1.826 1.00 89.31 292 LEU A C 1
ATOM 2191 O O . LEU A 1 292 ? 1.621 14.239 0.652 1.00 89.31 292 LEU A O 1
ATOM 2195 N N . SER A 1 293 ? 1.549 15.609 2.433 1.00 87.00 293 SER A N 1
ATOM 2196 C CA . SER A 1 293 ? 0.861 16.703 1.735 1.00 87.00 293 SER A CA 1
ATOM 2197 C C . SER A 1 293 ? 1.776 17.371 0.709 1.00 87.00 293 SER A C 1
ATOM 2199 O O . SER A 1 293 ? 1.345 17.680 -0.401 1.00 87.00 293 SER A O 1
ATOM 2201 N N . ALA A 1 294 ? 3.050 17.561 1.058 1.00 86.75 294 ALA A N 1
ATOM 2202 C CA . ALA A 1 294 ? 4.061 18.136 0.169 1.00 86.75 294 ALA A CA 1
ATOM 2203 C C . ALA A 1 294 ? 4.959 17.090 -0.518 1.00 86.75 294 ALA A C 1
ATOM 2205 O O . ALA A 1 294 ? 5.883 17.463 -1.241 1.00 86.75 294 ALA A O 1
ATOM 2206 N N . TRP A 1 295 ? 4.718 15.803 -0.259 1.00 87.75 295 TRP A N 1
ATOM 2207 C CA . TRP A 1 295 ? 5.503 14.659 -0.729 1.00 87.75 295 TRP A CA 1
ATOM 2208 C C . TRP A 1 295 ? 7.025 14.829 -0.577 1.00 87.75 295 TRP A C 1
ATOM 2210 O O . TRP A 1 295 ? 7.808 14.592 -1.500 1.00 87.75 295 TRP A O 1
ATOM 2220 N N . LYS A 1 296 ? 7.462 15.266 0.606 1.00 85.69 296 LYS A N 1
ATOM 2221 C CA . LYS A 1 296 ? 8.872 15.560 0.892 1.00 85.69 296 LYS A CA 1
ATOM 2222 C C . LYS A 1 296 ? 9.254 15.181 2.316 1.00 85.69 296 LYS A C 1
ATOM 2224 O O . LYS A 1 296 ? 8.425 15.131 3.222 1.00 85.69 296 LYS A O 1
ATOM 2229 N N . ALA A 1 297 ? 10.545 14.978 2.546 1.00 78.31 297 ALA A N 1
ATOM 2230 C CA . ALA A 1 297 ? 11.057 14.884 3.906 1.00 78.31 297 ALA A CA 1
ATOM 2231 C C . ALA A 1 297 ? 10.869 16.216 4.647 1.00 78.31 297 ALA A C 1
ATOM 2233 O O . ALA A 1 297 ? 11.087 17.289 4.080 1.00 78.31 297 ALA A O 1
ATOM 2234 N N . THR A 1 298 ? 10.481 16.156 5.920 1.00 74.56 298 THR A N 1
ATOM 2235 C CA . THR A 1 298 ? 10.435 17.356 6.765 1.00 74.56 298 THR A CA 1
ATOM 2236 C C . THR A 1 298 ? 11.850 17.798 7.149 1.00 74.56 298 THR A C 1
ATOM 2238 O O . THR A 1 298 ? 12.767 16.982 7.232 1.00 74.56 298 THR A O 1
ATOM 2241 N N . THR A 1 299 ? 12.041 19.088 7.438 1.00 57.91 299 THR A N 1
ATOM 2242 C CA . THR A 1 299 ? 13.338 19.661 7.860 1.00 57.91 299 THR A CA 1
ATOM 2243 C C . THR A 1 299 ? 13.881 19.072 9.167 1.00 57.91 299 THR A C 1
ATOM 2245 O O . THR A 1 299 ? 15.052 19.265 9.478 1.00 57.91 299 THR A O 1
ATOM 2248 N N . ASN A 1 300 ? 13.041 18.353 9.918 1.00 53.34 300 ASN A N 1
ATOM 2249 C CA . ASN A 1 300 ? 13.385 17.685 11.173 1.00 53.34 300 ASN A CA 1
ATOM 2250 C C . ASN A 1 300 ? 13.712 16.195 10.990 1.00 53.34 300 ASN A C 1
ATOM 2252 O O . ASN A 1 300 ? 13.978 15.514 11.980 1.00 53.34 300 ASN A O 1
ATOM 2256 N N . ALA A 1 301 ? 13.676 15.671 9.758 1.00 56.28 301 ALA A N 1
ATOM 2257 C CA . ALA A 1 301 ? 14.105 14.309 9.490 1.00 56.28 301 ALA A CA 1
ATOM 2258 C C . ALA A 1 301 ? 15.595 14.182 9.838 1.00 56.28 301 ALA A C 1
ATOM 2260 O O . ALA A 1 301 ? 16.451 14.789 9.193 1.00 56.28 301 ALA A O 1
ATOM 2261 N N . ASP A 1 302 ? 15.896 13.401 10.875 1.00 55.81 302 ASP A N 1
ATOM 2262 C CA . ASP A 1 302 ? 17.260 13.052 11.253 1.00 55.81 302 ASP A CA 1
ATOM 2263 C C . ASP A 1 302 ? 17.983 12.488 10.021 1.00 55.81 302 ASP A C 1
ATOM 2265 O O . ASP A 1 302 ? 17.589 11.456 9.465 1.00 55.81 302 ASP A O 1
ATOM 2269 N N . THR A 1 303 ? 19.038 13.173 9.574 1.00 62.25 303 THR A N 1
ATOM 2270 C CA . THR A 1 303 ? 19.812 12.778 8.393 1.00 62.25 303 THR A CA 1
ATOM 2271 C C . THR A 1 303 ? 20.438 11.396 8.562 1.00 62.25 303 THR A C 1
ATOM 2273 O O . THR A 1 303 ? 20.792 10.774 7.564 1.00 62.25 303 THR A O 1
ATOM 2276 N N . ALA A 1 304 ? 20.536 10.850 9.780 1.00 69.50 304 ALA A N 1
ATOM 2277 C CA . ALA A 1 304 ? 20.931 9.463 10.002 1.00 69.50 304 ALA A CA 1
ATOM 2278 C C . ALA A 1 304 ? 19.847 8.459 9.570 1.00 69.50 304 ALA A C 1
ATOM 2280 O O . ALA A 1 304 ? 20.179 7.413 9.006 1.00 69.50 304 ALA A O 1
ATOM 2281 N N . ASN A 1 305 ? 18.569 8.795 9.773 1.00 76.44 305 ASN A N 1
ATOM 2282 C CA . ASN A 1 305 ? 17.425 7.899 9.572 1.00 76.44 305 ASN A CA 1
ATOM 2283 C C . ASN A 1 305 ? 16.692 8.102 8.241 1.00 76.44 305 ASN A C 1
ATOM 2285 O O . ASN A 1 305 ? 15.723 7.401 7.938 1.00 76.44 305 ASN A O 1
ATOM 2289 N N . PHE A 1 306 ? 17.160 9.056 7.446 1.00 84.88 306 PHE A N 1
ATOM 2290 C CA . PHE A 1 306 ? 16.613 9.392 6.149 1.00 84.88 306 PHE A CA 1
ATOM 2291 C C . PHE A 1 306 ? 17.651 9.165 5.048 1.00 84.88 306 PHE A C 1
ATOM 2293 O O . PHE A 1 306 ? 18.821 9.537 5.176 1.00 84.88 306 PHE A O 1
ATOM 2300 N N . ARG A 1 307 ? 17.236 8.555 3.940 1.00 88.00 307 ARG A N 1
ATOM 2301 C CA . ARG A 1 307 ? 18.033 8.471 2.713 1.00 88.00 307 ARG A CA 1
ATOM 2302 C C . ARG A 1 307 ? 17.170 8.886 1.537 1.00 88.00 307 ARG A C 1
ATOM 2304 O O . ARG A 1 307 ? 16.054 8.398 1.404 1.00 88.00 307 ARG A O 1
ATOM 2311 N N . SER A 1 308 ? 17.718 9.739 0.683 1.00 90.75 308 SER A N 1
ATOM 2312 C CA . SER A 1 308 ? 17.128 10.075 -0.607 1.00 90.75 308 SER A CA 1
ATOM 2313 C C . SER A 1 308 ? 18.091 9.651 -1.703 1.00 90.75 308 SER A C 1
ATOM 2315 O O . SER A 1 308 ? 19.299 9.869 -1.587 1.00 90.75 308 SER A O 1
ATOM 2317 N N . TYR A 1 309 ? 17.561 8.988 -2.715 1.00 94.75 309 TYR A N 1
ATOM 2318 C CA . TYR A 1 309 ? 18.279 8.552 -3.903 1.00 94.75 309 TYR A CA 1
ATOM 2319 C C . TYR A 1 309 ? 17.279 8.430 -5.051 1.00 94.75 309 TYR A C 1
ATOM 2321 O O . TYR A 1 309 ? 16.087 8.684 -4.884 1.00 94.75 309 TYR A O 1
ATOM 2329 N N . SER A 1 310 ? 17.761 8.063 -6.225 1.00 95.44 310 SER A N 1
ATOM 2330 C CA . SER A 1 310 ? 16.933 7.805 -7.393 1.00 95.44 310 SER A CA 1
ATOM 2331 C C . SER A 1 310 ? 17.200 6.419 -7.952 1.00 95.44 310 SER A C 1
ATOM 2333 O O . SER A 1 310 ? 18.312 5.897 -7.836 1.00 95.44 310 SER A O 1
ATOM 2335 N N . ILE A 1 311 ? 16.160 5.834 -8.542 1.00 96.81 311 ILE A N 1
ATOM 2336 C CA . ILE A 1 311 ? 16.242 4.578 -9.279 1.00 96.81 311 ILE A CA 1
ATOM 2337 C C . ILE A 1 311 ? 15.879 4.818 -10.742 1.00 96.81 311 ILE A C 1
ATOM 2339 O O . ILE A 1 311 ? 14.852 5.428 -11.060 1.00 96.81 311 ILE A O 1
ATOM 2343 N N . ASP A 1 312 ? 16.709 4.257 -11.613 1.00 94.94 312 ASP A N 1
ATOM 2344 C CA . ASP A 1 312 ? 16.431 4.078 -13.027 1.00 94.94 312 ASP A CA 1
ATOM 2345 C C . ASP A 1 312 ? 16.000 2.635 -13.283 1.00 94.94 312 ASP A C 1
ATOM 2347 O O . ASP A 1 312 ? 16.676 1.687 -12.874 1.00 94.94 312 ASP A O 1
ATOM 2351 N N . VAL A 1 313 ? 14.903 2.466 -14.015 1.00 93.31 313 VAL A N 1
ATOM 2352 C CA . VAL A 1 313 ? 14.544 1.192 -14.637 1.00 93.31 313 VAL A CA 1
ATOM 2353 C C . VAL A 1 313 ? 15.119 1.193 -16.046 1.00 93.31 313 VAL A C 1
ATOM 2355 O O . VAL A 1 313 ? 14.776 2.057 -16.854 1.00 93.31 313 VAL A O 1
ATOM 2358 N N . ASN A 1 314 ? 15.989 0.231 -16.348 1.00 88.38 314 ASN A N 1
ATOM 2359 C CA . ASN A 1 314 ? 16.632 0.114 -17.651 1.00 88.38 314 ASN A CA 1
ATOM 2360 C C . ASN A 1 314 ? 16.701 -1.358 -18.080 1.00 88.38 314 ASN A C 1
ATOM 2362 O O . ASN A 1 314 ? 17.410 -2.141 -17.453 1.00 88.38 314 ASN A O 1
ATOM 2366 N N . HIS A 1 315 ? 15.958 -1.757 -19.117 1.00 79.00 315 HIS A N 1
ATOM 2367 C CA . HIS A 1 315 ? 15.992 -3.117 -19.680 1.00 79.00 315 HIS A CA 1
ATOM 2368 C C . HIS A 1 315 ? 15.950 -4.238 -18.607 1.00 79.00 315 HIS A C 1
ATOM 2370 O O . HIS A 1 315 ? 16.836 -5.088 -18.535 1.00 79.00 315 HIS A O 1
ATOM 2376 N N . ARG A 1 316 ? 14.915 -4.244 -17.748 1.00 89.38 316 ARG A N 1
ATOM 2377 C CA . ARG A 1 316 ? 14.709 -5.169 -16.595 1.00 89.38 316 ARG A CA 1
ATOM 2378 C C . ARG A 1 316 ? 15.620 -4.987 -15.387 1.00 89.38 316 ARG A C 1
ATOM 2380 O O . ARG A 1 316 ? 15.439 -5.685 -14.394 1.00 89.38 316 ARG A O 1
ATOM 2387 N N . THR A 1 317 ? 16.592 -4.092 -15.460 1.00 92.12 317 THR A N 1
ATOM 2388 C CA . THR A 1 317 ? 17.525 -3.838 -14.362 1.00 92.12 317 THR A CA 1
ATOM 2389 C C . THR A 1 317 ? 17.160 -2.557 -13.632 1.00 92.12 317 THR A C 1
ATOM 2391 O O . THR A 1 317 ? 16.587 -1.637 -14.220 1.00 92.12 317 THR A O 1
ATOM 2394 N N . LEU A 1 318 ? 17.483 -2.518 -12.341 1.00 96.50 318 LEU A N 1
ATOM 2395 C CA . LEU A 1 318 ? 17.383 -1.320 -11.520 1.00 96.50 318 LEU A CA 1
ATOM 2396 C C . LEU A 1 318 ? 18.792 -0.781 -11.299 1.00 96.50 318 LEU A C 1
ATOM 2398 O O . LEU A 1 318 ? 19.654 -1.511 -10.811 1.00 96.50 318 LEU A O 1
ATOM 2402 N N . ASN A 1 319 ? 19.016 0.485 -11.632 1.00 96.81 319 ASN A N 1
ATOM 2403 C CA . ASN A 1 319 ? 20.242 1.197 -11.285 1.00 96.81 319 ASN A CA 1
ATOM 2404 C C . ASN A 1 319 ? 19.897 2.256 -10.246 1.00 96.81 319 ASN A C 1
ATOM 2406 O O . ASN A 1 319 ? 18.935 2.995 -10.426 1.00 96.81 319 ASN A O 1
ATOM 2410 N N . SER A 1 320 ? 20.659 2.322 -9.158 1.00 97.50 320 SER A N 1
ATOM 2411 C CA . SER A 1 320 ? 20.388 3.240 -8.053 1.00 97.50 320 SER A CA 1
ATOM 2412 C C . SER A 1 320 ? 21.555 4.190 -7.831 1.00 97.50 320 SER A C 1
ATOM 2414 O O . SER A 1 320 ? 22.716 3.781 -7.865 1.00 97.50 320 SER A O 1
ATOM 2416 N N . THR A 1 321 ? 21.238 5.451 -7.544 1.00 97.31 321 THR A N 1
ATOM 2417 C CA . THR A 1 321 ? 22.207 6.439 -7.039 1.00 97.31 321 THR A CA 1
ATOM 2418 C C . THR A 1 321 ? 22.438 6.317 -5.529 1.00 97.31 321 THR A C 1
ATOM 2420 O O . THR A 1 321 ? 23.247 7.050 -4.957 1.00 97.31 321 THR A O 1
ATOM 2423 N N . GLY A 1 322 ? 21.749 5.383 -4.866 1.00 92.62 322 GLY A N 1
ATOM 2424 C CA . GLY A 1 322 ? 21.967 5.034 -3.469 1.00 92.62 322 GLY A CA 1
ATOM 2425 C C . GLY A 1 322 ? 23.399 4.564 -3.210 1.00 92.62 322 GLY A C 1
ATOM 2426 O O . GLY A 1 322 ? 24.113 4.127 -4.112 1.00 92.62 322 GLY A O 1
ATOM 2427 N N . ASN A 1 323 ? 23.838 4.647 -1.953 1.00 90.00 323 ASN A N 1
ATOM 2428 C CA . ASN A 1 323 ? 25.210 4.305 -1.574 1.00 90.00 323 ASN A CA 1
ATOM 2429 C C . ASN A 1 323 ? 25.589 2.888 -2.047 1.00 90.00 323 ASN A C 1
ATOM 2431 O O . ASN A 1 323 ? 24.878 1.928 -1.748 1.00 90.00 323 ASN A O 1
ATOM 2435 N N . GLY A 1 324 ? 26.687 2.772 -2.799 1.00 92.00 324 GLY A N 1
ATOM 2436 C CA . GLY A 1 324 ? 27.140 1.508 -3.387 1.00 92.00 324 GLY A CA 1
ATOM 2437 C C . GLY A 1 324 ? 26.174 0.886 -4.405 1.00 92.00 324 GLY A C 1
ATOM 2438 O O . GLY A 1 324 ? 26.269 -0.310 -4.656 1.00 92.00 324 GLY A O 1
ATOM 2439 N N . GLY A 1 325 ? 25.230 1.658 -4.954 1.00 94.25 325 GLY A N 1
ATOM 2440 C CA . GLY A 1 325 ? 24.183 1.161 -5.849 1.00 94.25 325 GLY A CA 1
ATOM 2441 C C . GLY A 1 325 ? 23.022 0.462 -5.134 1.00 94.25 325 GLY A C 1
ATOM 2442 O O . GLY A 1 325 ? 22.276 -0.271 -5.779 1.00 94.25 325 GLY A O 1
ATOM 2443 N N . SER A 1 326 ? 22.857 0.651 -3.815 1.00 94.00 326 SER A N 1
ATOM 2444 C CA . SER A 1 326 ? 21.785 -0.009 -3.054 1.00 94.00 326 SER A CA 1
ATOM 2445 C C . SER A 1 326 ? 20.398 0.347 -3.588 1.00 94.00 326 SER A C 1
ATOM 2447 O O . SER A 1 326 ? 20.054 1.526 -3.699 1.00 94.00 326 SER A O 1
ATOM 2449 N N . ILE A 1 327 ? 19.590 -0.678 -3.864 1.00 96.56 327 ILE A N 1
ATOM 2450 C CA . ILE A 1 327 ? 18.174 -0.538 -4.231 1.00 96.56 327 ILE A CA 1
ATOM 2451 C C . ILE A 1 327 ? 17.305 -0.246 -3.009 1.00 96.56 327 ILE A C 1
ATOM 2453 O O . ILE A 1 327 ? 16.318 0.470 -3.129 1.00 96.56 327 ILE A O 1
ATOM 2457 N N . TYR A 1 328 ? 17.666 -0.809 -1.853 1.00 94.31 328 TYR A N 1
ATOM 2458 C CA . TYR A 1 328 ? 16.893 -0.725 -0.616 1.00 94.31 328 TYR A CA 1
ATOM 2459 C C . TYR A 1 328 ? 17.573 0.092 0.443 1.00 94.31 328 TYR A C 1
ATOM 2461 O O . TYR A 1 328 ? 18.815 0.276 0.446 1.00 94.31 328 TYR A O 1
#

Secondary structure (DSSP, 8-state):
-EEEP---S--SSPPEEEEEESSS-SHHHHHHHTTS--SEEEEEE--SHHHHT-TTHHHHHHTEEEEEE-SS-HHHHHHHHTTSHHHHHHHHHHHHH---EEE-THHHHTSSSBEE--BTTB---HHHHHH-TTSTT--EES-TT-TTS-TTSS---SSGGGTTEEEEESTTTTT-HHHHHHHHHHHHHTTSS---TTSTTS-EEEEE-TTEEEEEEE-TTT--EEEEEEE-TT---EEEEEE-SS--EE---SSS---B--TT--S-EEEEEEEEEEEE--SS--S-EEETTTTEE-TTS-TTTEEEEEEEEETTEEEE-SGGG---